Protein AF-A0A9D1VCJ2-F1 (afdb_monomer_lite)

Radius of gyration: 35.17 Å; chains: 1; bounding box: 82×64×82 Å

InterPro domains:
  IPR026406 Verrucomicrobia /Planctomycetes-restricted protein [TIGR04138] (9-123)

Organism: NCBI:txid2838431

Foldseek 3Di:
DPQPPLNLLVVLCVVCVLFDSVLLVLLVVLLVQLCVVVVVPDPARDAALQSSLLSSLVSLCVPPNLCSQVVCVVRVNFFLLVSLVSVVSCCVSVVHPDDPNSDSVVSVPDDGSCCSRCVVVPDDPDPPPPPPPPPPDDDDDDDDDDDDDDDDDDDDDDDDDDDDDDDDDDDDDDDDDDDDDDDDDDDDDD

pLDDT: mean 73.3, std 18.78, range [34.97, 94.94]

Structure (mmCIF, N/CA/C/O backbone):
data_AF-A0A9D1VCJ2-F1
#
_entry.id   AF-A0A9D1VCJ2-F1
#
loop_
_atom_site.group_PDB
_atom_site.id
_atom_site.type_symbol
_atom_site.label_atom_id
_atom_site.label_alt_id
_atom_site.label_comp_id
_atom_site.label_asym_id
_atom_site.label_entity_id
_atom_site.label_seq_id
_atom_site.pdbx_PDB_ins_code
_atom_site.Cartn_x
_atom_site.Cartn_y
_atom_site.Cartn_z
_atom_site.occupancy
_atom_site.B_iso_or_equiv
_atom_site.auth_seq_id
_atom_site.auth_comp_id
_atom_site.auth_asym_id
_atom_site.auth_atom_id
_atom_site.pdbx_PDB_model_num
ATOM 1 N N . MET A 1 1 ? -11.288 -0.189 26.927 1.00 41.69 1 MET A N 1
ATOM 2 C CA . MET A 1 1 ? -10.280 -1.023 26.247 1.00 41.69 1 MET A CA 1
ATOM 3 C C . MET A 1 1 ? -10.213 -0.513 24.827 1.00 41.69 1 MET A C 1
ATOM 5 O O . MET A 1 1 ? -11.211 -0.629 24.133 1.00 41.69 1 MET A O 1
ATOM 9 N N . GLN A 1 2 ? -9.134 0.169 24.448 1.00 49.50 2 GLN A N 1
ATOM 10 C CA . GLN A 1 2 ? -8.874 0.395 23.026 1.00 49.50 2 GLN A CA 1
ATOM 11 C C . GLN A 1 2 ? -8.542 -0.986 22.461 1.00 49.50 2 GLN A C 1
ATOM 13 O O . GLN A 1 2 ? -7.681 -1.654 23.033 1.00 49.50 2 GLN A O 1
ATOM 18 N N . ALA A 1 3 ? -9.286 -1.451 21.457 1.00 60.31 3 ALA A N 1
ATOM 19 C CA . ALA A 1 3 ? -8.917 -2.679 20.767 1.00 60.31 3 ALA A CA 1
ATOM 20 C C . ALA A 1 3 ? -7.500 -2.480 20.228 1.00 60.31 3 ALA A C 1
ATOM 22 O O . ALA A 1 3 ? -7.203 -1.452 19.612 1.00 60.31 3 ALA A O 1
ATOM 23 N N . SER A 1 4 ? -6.612 -3.415 20.537 1.00 83.06 4 SER A N 1
ATOM 24 C CA . SER A 1 4 ? -5.270 -3.388 19.976 1.00 83.06 4 SER A CA 1
ATOM 25 C C . SER A 1 4 ? -5.365 -3.482 18.450 1.00 83.06 4 SER A C 1
ATOM 27 O O . SER A 1 4 ? -6.285 -4.093 17.906 1.00 83.06 4 SER A O 1
ATOM 29 N N . PHE A 1 5 ? -4.419 -2.866 17.743 1.00 84.44 5 PHE A N 1
ATOM 30 C CA . PHE A 1 5 ? -4.366 -2.918 16.277 1.00 84.44 5 PHE A CA 1
ATOM 31 C C . PHE A 1 5 ? -4.433 -4.363 15.748 1.00 84.44 5 PHE A C 1
ATOM 33 O O . PHE A 1 5 ? -5.118 -4.642 14.771 1.00 84.44 5 PHE A O 1
ATOM 40 N N . GLU A 1 6 ? -3.794 -5.295 16.454 1.00 86.69 6 GLU A N 1
ATOM 41 C CA . GLU A 1 6 ? -3.811 -6.726 16.148 1.00 86.69 6 GLU A CA 1
ATOM 42 C C . GLU A 1 6 ? -5.207 -7.356 16.304 1.00 86.69 6 GLU A C 1
ATOM 44 O O . GLU A 1 6 ? -5.657 -8.087 15.424 1.00 86.69 6 GLU A O 1
ATOM 49 N N . GLU A 1 7 ? -5.951 -7.029 17.367 1.00 87.50 7 GLU A N 1
ATOM 50 C CA . GLU A 1 7 ? -7.346 -7.473 17.527 1.00 87.50 7 GLU A CA 1
ATOM 51 C C . GLU A 1 7 ? -8.252 -6.920 16.422 1.00 87.50 7 GLU A C 1
ATOM 53 O O . GLU A 1 7 ? -9.156 -7.618 15.959 1.00 87.50 7 GLU A O 1
ATOM 58 N N . ALA A 1 8 ? -8.011 -5.682 15.988 1.00 88.44 8 ALA A N 1
ATOM 59 C CA . ALA A 1 8 ? -8.770 -5.069 14.908 1.00 88.44 8 ALA A CA 1
ATOM 60 C C . ALA A 1 8 ? -8.476 -5.741 13.554 1.00 88.44 8 ALA A C 1
ATOM 62 O O . ALA A 1 8 ? -9.415 -6.034 12.816 1.00 88.44 8 ALA A O 1
ATOM 63 N N . ILE A 1 9 ? -7.211 -6.076 13.261 1.00 90.31 9 ILE A N 1
ATOM 64 C CA . ILE A 1 9 ? -6.845 -6.851 12.063 1.00 90.31 9 ILE A CA 1
ATOM 65 C C . ILE A 1 9 ? -7.490 -8.233 12.088 1.00 90.31 9 ILE A C 1
ATOM 67 O O . ILE A 1 9 ? -8.074 -8.635 11.088 1.00 90.31 9 ILE A O 1
ATOM 71 N N . ASN A 1 10 ? -7.450 -8.948 13.214 1.00 90.19 10 ASN A N 1
ATOM 72 C CA . ASN A 1 10 ? -8.062 -10.276 13.301 1.00 90.19 10 ASN A CA 1
ATOM 73 C C . ASN A 1 10 ? -9.561 -10.231 12.969 1.00 90.19 10 ASN A C 1
ATOM 75 O O . ASN A 1 10 ? -10.052 -11.042 12.187 1.00 90.19 10 ASN A O 1
ATOM 79 N N . GLN A 1 11 ? -10.279 -9.227 13.479 1.00 90.19 11 GLN A N 1
ATOM 80 C CA . GLN A 1 11 ? -11.686 -9.025 13.130 1.00 90.19 11 GLN A CA 1
ATOM 81 C C . GLN A 1 11 ? -11.896 -8.634 11.663 1.00 90.19 11 GLN A C 1
ATOM 83 O O . GLN A 1 11 ? -12.930 -8.971 11.088 1.00 90.19 11 GLN A O 1
ATOM 88 N N . LEU A 1 12 ? -10.963 -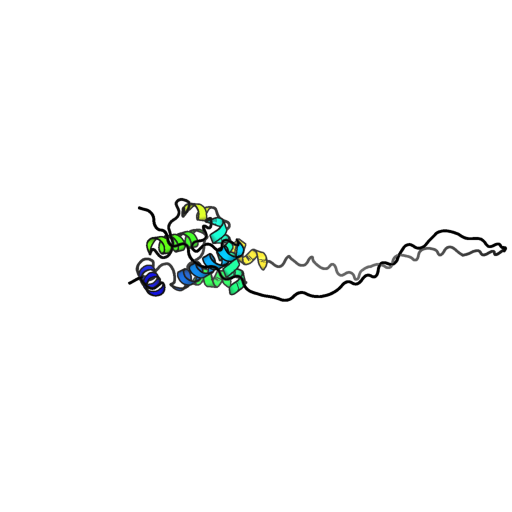7.889 11.067 1.00 90.38 12 LEU A N 1
ATOM 89 C CA . LEU A 1 12 ? -11.026 -7.514 9.657 1.00 90.38 12 LEU A CA 1
ATOM 90 C C . LEU A 1 12 ? -10.788 -8.710 8.745 1.00 90.38 12 LEU A C 1
ATOM 92 O O 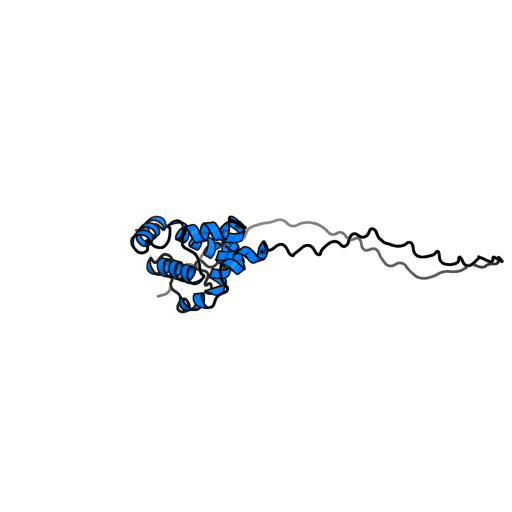. LEU A 1 12 ? -11.544 -8.878 7.800 1.00 90.38 12 LEU A O 1
ATOM 96 N N . VAL A 1 13 ? -9.824 -9.573 9.061 1.00 91.88 13 VAL A N 1
ATOM 97 C CA . VAL A 1 13 ? -9.549 -10.805 8.307 1.00 91.88 13 VAL A CA 1
ATOM 98 C C . VAL A 1 13 ? -10.728 -11.779 8.394 1.00 91.88 13 VAL A C 1
ATOM 100 O O . VAL A 1 13 ? -11.069 -12.424 7.406 1.00 91.88 13 VAL A O 1
ATOM 103 N N . GLU A 1 14 ? -11.410 -11.853 9.542 1.00 91.25 14 GLU A N 1
ATOM 104 C CA . GLU A 1 14 ? -12.645 -12.640 9.676 1.00 91.25 14 GLU A CA 1
ATOM 105 C C . GLU A 1 14 ? -13.798 -12.098 8.813 1.00 91.25 14 GLU A C 1
ATOM 107 O O . GLU A 1 14 ? -14.593 -12.878 8.286 1.00 91.25 14 GLU A O 1
ATOM 112 N N . ARG A 1 15 ? -13.902 -10.771 8.657 1.00 90.69 15 ARG A N 1
ATOM 113 C CA . ARG A 1 15 ? -14.942 -10.118 7.841 1.00 90.69 15 ARG A CA 1
ATOM 114 C C . ARG A 1 15 ? -14.608 -10.097 6.346 1.00 90.69 15 ARG A C 1
ATOM 116 O O . ARG A 1 15 ? -15.506 -10.262 5.525 1.00 90.69 15 ARG A O 1
ATOM 123 N N . HIS A 1 16 ? -13.333 -9.921 6.014 1.00 90.19 16 HIS A N 1
ATOM 124 C CA . HIS A 1 16 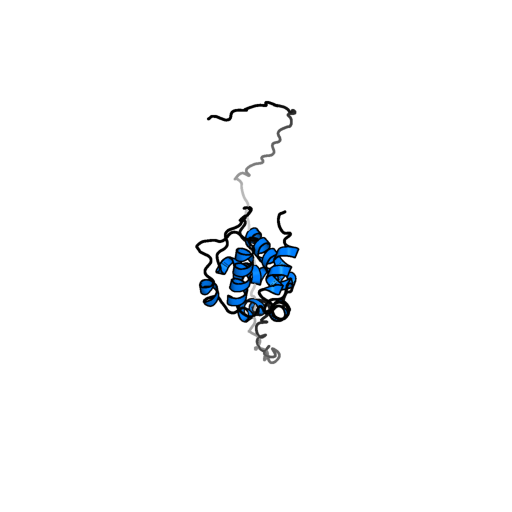? -12.786 -9.761 4.668 1.00 90.19 16 HIS A CA 1
ATOM 125 C C . HIS A 1 16 ? -11.659 -10.778 4.437 1.00 90.19 16 HIS A C 1
ATOM 127 O O . HIS A 1 16 ? -10.484 -10.413 4.397 1.00 90.19 16 HIS A O 1
ATOM 133 N N . PRO A 1 1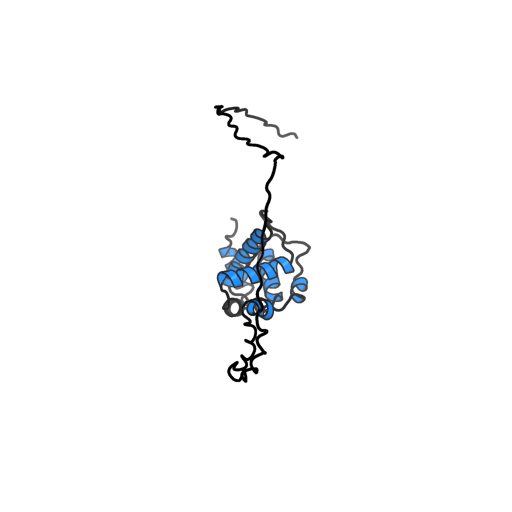7 ? -11.994 -12.066 4.233 1.00 89.31 17 PRO A N 1
ATOM 134 C CA . PRO A 1 17 ? -11.000 -13.124 4.029 1.00 89.31 17 PRO A CA 1
ATOM 135 C C . PRO A 1 17 ? -10.277 -13.031 2.673 1.00 89.31 17 PRO A C 1
ATOM 137 O O . PRO A 1 17 ? -9.431 -13.864 2.358 1.00 89.31 17 PRO A O 1
ATOM 140 N N . GLU A 1 18 ? -10.649 -12.060 1.840 1.00 91.19 18 GLU A N 1
ATOM 141 C CA . GLU A 1 18 ? -10.043 -11.795 0.538 1.00 91.19 18 GLU A CA 1
ATOM 142 C C . GLU A 1 18 ? -8.652 -11.153 0.644 1.00 91.19 18 GLU A C 1
ATOM 144 O O . GLU A 1 18 ? -7.855 -11.313 -0.279 1.00 91.19 18 GLU A O 1
ATOM 149 N N . TYR A 1 19 ? -8.354 -10.472 1.758 1.00 93.19 19 TYR A N 1
ATOM 150 C CA . TYR A 1 19 ? -7.061 -9.843 2.026 1.00 93.19 19 TYR A CA 1
ATOM 151 C C . TYR A 1 19 ? -6.345 -10.554 3.174 1.00 93.19 19 TYR A C 1
ATOM 153 O O . TYR A 1 19 ? -6.944 -10.910 4.190 1.00 93.19 19 TYR A O 1
ATOM 161 N N . ALA A 1 20 ? -5.037 -10.752 3.017 1.00 92.88 20 ALA A N 1
ATOM 162 C CA . ALA A 1 20 ? -4.205 -11.332 4.066 1.00 92.88 20 ALA A CA 1
ATOM 163 C C . ALA A 1 20 ? -4.011 -10.343 5.231 1.00 92.88 20 ALA A C 1
ATOM 165 O O . ALA A 1 20 ? -4.039 -9.127 5.031 1.00 92.88 20 ALA A O 1
ATOM 166 N N . ALA A 1 21 ? -3.756 -10.848 6.442 1.00 92.31 21 ALA A N 1
ATOM 167 C CA . ALA A 1 21 ? -3.492 -10.007 7.615 1.00 92.31 21 ALA A CA 1
ATOM 168 C C . ALA A 1 21 ? -2.317 -9.047 7.360 1.00 92.31 21 ALA A C 1
ATOM 170 O O . ALA A 1 21 ? -2.366 -7.863 7.691 1.00 92.31 21 ALA A O 1
ATOM 171 N N . GLU A 1 22 ? -1.283 -9.556 6.695 1.00 92.94 22 GLU A N 1
ATOM 172 C CA . GLU A 1 22 ? -0.067 -8.856 6.300 1.00 92.94 22 GLU A CA 1
ATOM 173 C C . GLU A 1 22 ? -0.348 -7.640 5.412 1.00 92.94 22 GLU A C 1
ATOM 175 O O . GLU A 1 22 ? 0.361 -6.642 5.519 1.00 92.94 22 GLU A O 1
ATOM 180 N N . ALA A 1 23 ? -1.414 -7.671 4.607 1.00 93.75 23 ALA A N 1
ATOM 181 C CA . ALA A 1 23 ? -1.822 -6.544 3.772 1.00 93.75 23 ALA A CA 1
ATOM 182 C C . ALA A 1 23 ? -2.184 -5.314 4.622 1.00 93.75 23 ALA A C 1
ATOM 184 O O . ALA A 1 23 ? -1.825 -4.186 4.289 1.00 93.75 23 ALA A O 1
ATOM 185 N N . TYR A 1 24 ? -2.849 -5.535 5.760 1.00 92.56 24 TYR A N 1
ATOM 186 C CA . TYR A 1 24 ? -3.230 -4.476 6.693 1.00 92.56 24 TYR A CA 1
ATOM 187 C C . TYR A 1 24 ? -2.017 -3.909 7.443 1.00 92.56 24 TYR A C 1
ATOM 189 O O . TYR A 1 24 ? -1.921 -2.694 7.628 1.00 92.56 24 TYR A O 1
ATOM 197 N N . TYR A 1 25 ? -1.064 -4.763 7.832 1.00 92.00 25 TYR A N 1
ATOM 198 C CA . TYR A 1 25 ? 0.207 -4.316 8.416 1.00 92.00 25 TYR A CA 1
ATOM 199 C C . TYR A 1 25 ? 1.025 -3.495 7.420 1.00 92.00 25 TYR A C 1
ATOM 201 O O . TYR A 1 25 ? 1.517 -2.421 7.762 1.00 92.00 25 TYR A O 1
ATOM 209 N N . PHE A 1 26 ? 1.123 -3.978 6.182 1.00 93.62 26 PHE A N 1
ATOM 210 C CA . PHE A 1 26 ? 1.792 -3.275 5.099 1.00 93.62 26 PHE A CA 1
ATOM 211 C C . PHE A 1 26 ? 1.171 -1.894 4.872 1.00 93.62 26 PHE A C 1
ATOM 213 O O . PHE A 1 26 ? 1.898 -0.906 4.833 1.00 93.62 26 PHE A O 1
ATOM 220 N N . MET A 1 27 ? -0.161 -1.804 4.793 1.00 91.88 27 MET A N 1
ATOM 221 C CA . MET A 1 27 ? -0.836 -0.527 4.560 1.00 91.88 27 MET A CA 1
ATOM 222 C C . MET A 1 27 ? -0.595 0.489 5.670 1.00 91.88 27 MET A C 1
ATOM 224 O O . MET A 1 27 ? -0.413 1.666 5.375 1.00 91.88 27 MET A O 1
ATOM 228 N N . ARG A 1 28 ? -0.543 0.055 6.933 1.00 89.62 28 ARG A N 1
ATOM 229 C CA . ARG A 1 28 ? -0.187 0.947 8.040 1.00 89.62 28 ARG A CA 1
ATOM 230 C C . ARG A 1 28 ? 1.205 1.552 7.842 1.00 89.62 28 ARG A C 1
ATOM 232 O O . ARG A 1 28 ? 1.339 2.769 7.864 1.00 89.62 28 ARG A O 1
ATOM 239 N N . ASN A 1 29 ? 2.208 0.713 7.594 1.00 91.25 29 ASN A N 1
ATOM 240 C CA . ASN A 1 29 ? 3.581 1.182 7.399 1.00 91.25 29 ASN A CA 1
ATOM 241 C C . ASN A 1 29 ? 3.712 2.062 6.145 1.00 91.25 29 ASN A C 1
ATOM 243 O O . ASN A 1 29 ? 4.437 3.050 6.152 1.00 91.25 29 ASN A O 1
ATOM 247 N N . ALA A 1 30 ? 2.985 1.726 5.078 1.00 91.69 30 ALA A N 1
ATOM 248 C CA . ALA A 1 30 ? 2.944 2.500 3.845 1.00 91.69 30 ALA A CA 1
ATOM 249 C C . ALA A 1 30 ? 2.367 3.911 4.047 1.00 91.69 30 ALA A C 1
ATOM 251 O O . ALA A 1 30 ? 2.887 4.867 3.475 1.00 91.69 30 ALA A O 1
ATOM 252 N N . ILE A 1 31 ? 1.309 4.047 4.856 1.00 88.69 31 ILE A N 1
ATOM 253 C CA . ILE A 1 31 ? 0.727 5.349 5.217 1.00 88.69 31 ILE A CA 1
ATOM 254 C C . ILE A 1 31 ? 1.745 6.182 5.997 1.00 88.69 31 ILE A C 1
ATOM 256 O O . ILE A 1 31 ? 1.955 7.348 5.661 1.00 88.69 31 ILE A O 1
ATOM 260 N N . ASP A 1 32 ? 2.395 5.578 6.995 1.00 87.75 32 ASP A N 1
ATOM 261 C CA . ASP A 1 32 ? 3.415 6.246 7.809 1.00 87.75 32 ASP A CA 1
ATOM 262 C C . ASP A 1 32 ? 4.585 6.724 6.923 1.00 87.75 32 ASP A C 1
ATOM 264 O O . ASP A 1 32 ? 4.963 7.895 6.963 1.00 87.75 32 ASP A O 1
ATOM 268 N N . TYR A 1 33 ? 5.073 5.871 6.017 1.00 90.31 33 TYR A N 1
ATOM 269 C CA . TYR A 1 33 ? 6.115 6.220 5.045 1.00 90.31 33 TYR A CA 1
ATOM 270 C C . TYR A 1 33 ? 5.698 7.370 4.113 1.00 90.31 33 TYR A C 1
ATOM 272 O O . TYR A 1 33 ? 6.458 8.311 3.876 1.00 90.31 33 TYR A O 1
ATOM 280 N N . ALA A 1 34 ? 4.475 7.320 3.579 1.00 88.81 34 ALA A N 1
ATOM 281 C CA . ALA A 1 34 ? 3.953 8.356 2.693 1.00 88.81 34 ALA A CA 1
ATOM 282 C C . ALA A 1 34 ? 3.815 9.711 3.410 1.00 88.81 34 ALA A C 1
ATOM 284 O O . ALA A 1 34 ? 4.079 10.764 2.824 1.00 88.81 34 ALA A O 1
ATOM 285 N N . ALA A 1 35 ? 3.442 9.692 4.688 1.00 86.38 35 ALA A N 1
ATOM 286 C CA . ALA A 1 35 ? 3.352 10.883 5.518 1.00 86.38 35 ALA A CA 1
ATOM 287 C C . ALA A 1 35 ? 4.712 11.521 5.806 1.00 86.38 35 ALA A C 1
ATOM 289 O O . ALA A 1 35 ? 4.858 12.744 5.692 1.00 86.38 35 ALA A O 1
ATOM 290 N N . GLU A 1 36 ? 5.705 10.692 6.138 1.00 86.62 36 GLU A N 1
ATOM 291 C CA . GLU A 1 36 ? 7.087 11.118 6.355 1.00 86.62 36 GLU A CA 1
ATOM 292 C C . GLU A 1 36 ? 7.667 11.767 5.094 1.00 86.62 36 GLU A C 1
ATOM 294 O O . GLU A 1 36 ? 8.195 12.879 5.159 1.00 86.62 36 GLU A O 1
ATOM 299 N N . GLN A 1 37 ? 7.480 11.138 3.929 1.00 84.06 37 GLN A N 1
ATOM 300 C CA . GLN A 1 37 ? 7.941 11.665 2.638 1.00 84.06 37 GLN A CA 1
ATOM 301 C C . GLN A 1 37 ? 7.342 13.037 2.307 1.00 84.06 37 GLN A C 1
ATOM 303 O O . GLN A 1 37 ? 7.995 13.884 1.693 1.00 84.06 37 GLN A O 1
ATOM 308 N N . LEU A 1 38 ? 6.105 13.284 2.737 1.00 80.50 38 LEU A N 1
ATOM 309 C CA . LEU A 1 38 ? 5.408 14.540 2.484 1.00 80.50 38 LEU A CA 1
ATOM 310 C C . LEU A 1 38 ? 5.636 15.591 3.586 1.00 80.50 38 LEU A C 1
ATOM 312 O O . LEU A 1 38 ? 5.046 16.670 3.532 1.00 80.50 38 LEU A O 1
ATOM 316 N N . ASN A 1 39 ? 6.501 15.297 4.569 1.00 75.25 39 ASN A N 1
ATOM 317 C CA . ASN A 1 39 ? 6.745 16.105 5.771 1.00 75.25 39 ASN A CA 1
ATOM 318 C C . ASN A 1 39 ? 5.452 16.482 6.520 1.00 75.25 39 ASN A C 1
ATOM 320 O O . ASN A 1 39 ? 5.381 17.522 7.181 1.00 75.25 39 ASN A O 1
ATOM 324 N N . LYS A 1 40 ? 4.414 15.646 6.417 1.00 69.06 40 LYS A N 1
ATOM 325 C CA . LYS A 1 40 ? 3.157 15.809 7.150 1.00 69.06 40 LYS A CA 1
ATOM 326 C C . LYS A 1 40 ? 3.326 15.092 8.494 1.00 69.06 40 LYS A C 1
ATOM 328 O O . LYS A 1 40 ? 2.973 13.930 8.624 1.00 69.06 40 LYS A O 1
ATOM 333 N N . SER A 1 41 ? 3.904 15.772 9.484 1.00 57.12 41 SER A N 1
ATOM 334 C CA . SER A 1 41 ? 4.186 15.222 10.825 1.00 57.12 41 SER A CA 1
ATOM 335 C C . SER A 1 41 ? 2.991 15.249 11.792 1.00 57.12 41 SER A C 1
ATOM 337 O O . SER A 1 41 ? 3.157 15.061 13.000 1.00 57.12 41 SER A O 1
ATOM 339 N N . ASP A 1 42 ? 1.781 15.486 11.283 1.00 57.25 42 ASP A N 1
ATOM 340 C CA . ASP A 1 42 ? 0.566 15.445 12.091 1.00 57.25 42 ASP A CA 1
ATOM 341 C C . ASP A 1 42 ? 0.207 14.003 12.477 1.00 57.25 42 ASP A C 1
ATOM 343 O O . ASP A 1 42 ? 0.461 13.060 11.737 1.00 57.25 42 ASP A O 1
ATOM 347 N N . GLN A 1 43 ? -0.455 13.835 13.627 1.00 55.38 43 GLN A N 1
ATOM 348 C CA . GLN A 1 43 ? -0.894 12.536 14.178 1.00 55.38 43 GLN A CA 1
ATOM 349 C C . GLN A 1 43 ? -1.895 11.774 13.277 1.00 55.38 43 GLN A C 1
ATOM 351 O O . GLN A 1 43 ? -2.276 10.646 13.582 1.00 55.38 43 GLN A O 1
ATOM 356 N N . SER A 1 44 ? -2.347 12.394 12.184 1.00 58.28 44 SER A N 1
ATOM 357 C CA . SER A 1 44 ? -3.224 11.816 11.163 1.00 58.28 44 SER A CA 1
ATOM 358 C C . SER A 1 44 ? -3.009 12.550 9.829 1.00 58.28 44 SER A C 1
ATOM 360 O O . SER A 1 44 ? -3.807 13.423 9.470 1.00 58.28 44 SER A O 1
ATOM 362 N N . PRO A 1 45 ? -1.912 12.268 9.115 1.00 63.03 45 PRO A N 1
ATOM 363 C CA . PRO A 1 45 ? -1.564 12.954 7.882 1.00 63.03 45 PRO A CA 1
ATOM 364 C C . PRO A 1 45 ? -2.626 12.649 6.826 1.00 63.03 45 PRO A C 1
ATOM 366 O O . PRO A 1 45 ? -2.884 11.502 6.472 1.00 63.03 45 PRO A O 1
ATOM 369 N N . HIS A 1 46 ? -3.293 13.698 6.356 1.00 72.56 46 HIS A N 1
ATOM 370 C CA . HIS A 1 46 ? -4.304 13.604 5.312 1.00 72.56 46 HIS A CA 1
ATOM 371 C C . HIS A 1 46 ? -3.606 13.399 3.971 1.00 72.56 46 HIS A C 1
ATOM 373 O O . HIS A 1 46 ? -2.931 14.310 3.477 1.00 72.56 46 HIS A O 1
ATOM 379 N N . LEU A 1 47 ? -3.732 12.199 3.417 1.00 77.38 47 LEU A N 1
ATOM 380 C CA . LEU A 1 47 ? -3.166 11.825 2.127 1.00 77.38 47 LEU A CA 1
ATOM 381 C C . LEU A 1 47 ? -4.300 11.669 1.122 1.00 77.38 47 LEU A C 1
ATOM 383 O O . LEU A 1 47 ? -5.330 11.076 1.438 1.00 77.38 47 LEU A O 1
ATOM 387 N N . SER A 1 48 ? -4.122 12.209 -0.083 1.00 85.75 48 SER A N 1
ATOM 388 C CA . SER A 1 48 ? -5.044 11.904 -1.180 1.00 85.75 48 SER A CA 1
ATOM 389 C C . SER A 1 48 ? -4.923 10.430 -1.588 1.00 85.75 48 SER A C 1
ATOM 391 O O . SER A 1 48 ? -3.915 9.783 -1.296 1.00 85.75 48 SER A O 1
ATOM 393 N N . ALA A 1 49 ? -5.916 9.899 -2.308 1.00 86.12 49 ALA A N 1
ATOM 394 C CA . ALA A 1 49 ? -5.856 8.534 -2.836 1.00 86.12 49 ALA A CA 1
ATOM 395 C C . ALA A 1 49 ? -4.588 8.294 -3.680 1.00 86.12 49 ALA A C 1
ATOM 397 O O . ALA A 1 49 ? -3.934 7.263 -3.542 1.00 86.12 49 ALA A O 1
ATOM 398 N N . GLU A 1 50 ? -4.204 9.274 -4.504 1.00 88.56 50 GLU A N 1
ATOM 399 C CA . GLU A 1 50 ? -2.991 9.221 -5.325 1.00 88.56 50 GLU A CA 1
ATOM 400 C C . GLU A 1 50 ? -1.713 9.272 -4.476 1.00 88.56 50 GLU A C 1
ATOM 402 O O . GLU A 1 50 ? -0.827 8.443 -4.669 1.00 88.56 50 GLU A O 1
ATOM 407 N N . GLU A 1 51 ? -1.621 10.193 -3.508 1.00 88.81 51 GLU A N 1
ATOM 408 C CA . GLU A 1 51 ? -0.464 10.303 -2.605 1.00 88.81 51 GLU A CA 1
ATOM 409 C C . GLU A 1 51 ? -0.267 9.014 -1.804 1.00 88.81 51 GLU A C 1
ATOM 411 O O . GLU A 1 51 ? 0.848 8.505 -1.696 1.00 88.81 51 GLU A O 1
ATOM 416 N N . LEU A 1 52 ? -1.362 8.463 -1.279 1.00 88.88 52 LEU A N 1
ATOM 417 C CA . LEU A 1 52 ? -1.353 7.221 -0.528 1.00 88.88 52 LEU A CA 1
ATOM 418 C C . LEU A 1 52 ? -0.934 6.041 -1.403 1.00 88.88 52 LEU A C 1
ATOM 420 O O . LEU A 1 52 ? -0.086 5.244 -1.010 1.00 88.88 52 LEU A O 1
ATOM 424 N N . TYR A 1 53 ? -1.516 5.929 -2.595 1.00 91.38 53 TYR A N 1
ATOM 425 C CA . TYR A 1 53 ? -1.222 4.838 -3.511 1.00 91.38 53 TYR A CA 1
ATOM 426 C C . TYR A 1 53 ? 0.231 4.871 -3.997 1.00 91.38 53 TYR A C 1
ATOM 428 O O . TYR A 1 53 ? 0.926 3.853 -3.947 1.00 91.38 53 TYR A O 1
ATOM 436 N N . LEU A 1 54 ? 0.719 6.041 -4.418 1.00 91.38 54 LEU A N 1
ATOM 437 C CA . LEU A 1 54 ? 2.104 6.218 -4.850 1.00 91.38 54 LEU A CA 1
ATOM 438 C C . LEU A 1 54 ? 3.082 6.024 -3.690 1.00 91.38 54 LEU A C 1
ATOM 440 O O . LEU A 1 54 ? 4.105 5.367 -3.869 1.00 91.38 54 LEU A O 1
ATOM 444 N N . GLY A 1 55 ? 2.755 6.534 -2.502 1.00 91.88 55 GLY A N 1
ATOM 445 C CA . GLY A 1 55 ? 3.545 6.334 -1.291 1.00 91.88 55 GLY A CA 1
ATOM 446 C C . GLY A 1 55 ? 3.632 4.861 -0.888 1.00 91.88 55 GLY A C 1
ATOM 447 O O . GLY A 1 55 ? 4.720 4.373 -0.592 1.00 91.88 55 GLY A O 1
ATOM 448 N N . ALA A 1 56 ? 2.527 4.117 -0.981 1.00 92.50 56 ALA A N 1
ATOM 449 C CA . ALA A 1 56 ? 2.513 2.678 -0.738 1.00 92.50 56 ALA A CA 1
ATOM 450 C C . ALA A 1 56 ? 3.336 1.902 -1.772 1.00 92.50 56 ALA A C 1
ATOM 452 O O . ALA A 1 56 ? 4.080 0.991 -1.409 1.00 92.50 56 ALA A O 1
ATOM 453 N N . CYS A 1 57 ? 3.260 2.276 -3.051 1.00 92.62 57 CYS A N 1
ATOM 454 C CA . CYS A 1 57 ? 4.105 1.679 -4.085 1.00 92.62 57 CYS A CA 1
ATOM 455 C C . CYS A 1 57 ? 5.592 1.981 -3.848 1.00 92.62 57 CYS A C 1
ATOM 457 O O . CYS A 1 57 ? 6.424 1.088 -3.995 1.00 92.62 57 CYS A O 1
ATOM 459 N N . ALA A 1 58 ? 5.927 3.213 -3.455 1.00 92.31 58 ALA A N 1
ATOM 460 C CA . ALA A 1 58 ? 7.292 3.608 -3.123 1.00 92.31 58 ALA A CA 1
ATOM 461 C C . ALA A 1 58 ? 7.826 2.829 -1.912 1.00 92.31 58 ALA A C 1
ATOM 463 O O . ALA A 1 58 ? 8.922 2.285 -1.988 1.00 92.31 58 ALA A O 1
ATOM 464 N N . TYR A 1 59 ? 7.025 2.689 -0.852 1.00 94.12 59 TYR A N 1
ATOM 465 C CA . TYR A 1 59 ? 7.367 1.868 0.310 1.00 94.12 59 TYR A CA 1
ATOM 466 C C . TYR A 1 59 ? 7.598 0.399 -0.075 1.00 94.12 59 TYR A C 1
ATOM 468 O O . TYR A 1 59 ? 8.586 -0.208 0.332 1.00 94.12 59 TYR A O 1
ATOM 476 N N . ALA A 1 60 ? 6.737 -0.173 -0.925 1.00 93.62 60 ALA A N 1
ATOM 477 C CA . ALA A 1 60 ? 6.909 -1.546 -1.395 1.00 93.62 60 ALA A CA 1
ATOM 478 C C . ALA A 1 60 ? 8.206 -1.736 -2.201 1.00 93.62 60 ALA A C 1
ATOM 480 O O . ALA A 1 60 ? 8.859 -2.773 -2.081 1.00 93.62 60 ALA A O 1
ATOM 481 N N . LEU A 1 61 ? 8.576 -0.751 -3.022 1.00 92.38 61 LEU A N 1
ATOM 482 C CA . LEU A 1 61 ? 9.823 -0.758 -3.785 1.00 92.38 61 LEU A CA 1
ATOM 483 C C . LEU A 1 61 ? 11.056 -0.588 -2.895 1.00 92.38 61 LEU A C 1
ATOM 485 O O . LEU A 1 61 ? 12.077 -1.213 -3.168 1.00 92.38 61 LEU A O 1
ATOM 489 N N . ASP A 1 62 ? 10.971 0.221 -1.845 1.00 92.31 62 ASP A N 1
ATOM 490 C CA . ASP A 1 62 ? 12.079 0.428 -0.911 1.00 92.31 62 ASP A CA 1
ATOM 491 C C . ASP A 1 62 ? 12.345 -0.834 -0.071 1.00 92.31 62 ASP A C 1
ATOM 493 O O . ASP A 1 62 ? 13.481 -1.297 0.025 1.00 92.31 62 ASP A O 1
ATOM 497 N N . GLU A 1 63 ? 11.283 -1.462 0.445 1.00 92.31 63 GLU A N 1
ATOM 498 C CA . GLU A 1 63 ? 11.389 -2.630 1.327 1.00 92.31 63 GLU A CA 1
ATOM 499 C C . GLU A 1 63 ? 11.647 -3.942 0.558 1.00 92.31 63 GLU A C 1
ATOM 501 O O . GLU A 1 63 ? 12.454 -4.778 0.971 1.00 92.31 63 GLU A O 1
ATOM 506 N N . TYR A 1 64 ? 10.960 -4.154 -0.573 1.00 91.38 64 TYR A N 1
ATOM 507 C CA . TYR A 1 64 ? 10.946 -5.444 -1.285 1.00 91.38 64 TYR A CA 1
ATOM 508 C C . TYR A 1 64 ? 11.550 -5.391 -2.692 1.00 91.38 64 TYR A C 1
ATOM 510 O O . TYR A 1 64 ? 11.766 -6.435 -3.323 1.00 91.38 64 TYR A O 1
ATOM 518 N N . GLY A 1 65 ? 11.803 -4.192 -3.214 1.00 90.81 65 GLY A N 1
ATOM 519 C CA . GLY A 1 65 ? 12.373 -3.972 -4.536 1.00 90.81 65 GLY A CA 1
ATOM 520 C C . GLY A 1 65 ? 11.614 -4.687 -5.660 1.00 90.81 65 GLY A C 1
ATOM 521 O O . GLY A 1 65 ? 10.388 -4.582 -5.747 1.00 90.81 65 GLY A O 1
ATOM 522 N N . PRO A 1 66 ? 12.293 -5.463 -6.528 1.00 89.31 66 PRO A N 1
ATOM 523 C CA . PRO A 1 66 ? 11.654 -6.105 -7.679 1.00 89.31 66 PRO A CA 1
ATOM 524 C C . PRO A 1 66 ? 10.675 -7.227 -7.285 1.00 89.31 66 PRO A C 1
ATOM 526 O O . PRO A 1 66 ? 9.884 -7.684 -8.111 1.00 89.31 66 PRO A O 1
ATOM 529 N N . LEU A 1 67 ? 10.710 -7.694 -6.029 1.00 91.19 67 LEU A N 1
ATOM 530 C CA . LEU A 1 67 ? 9.790 -8.714 -5.521 1.00 91.19 67 LEU A CA 1
ATOM 531 C C . LEU A 1 67 ? 8.485 -8.127 -4.973 1.00 91.19 67 LEU A C 1
ATOM 533 O O . LEU A 1 67 ? 7.549 -8.894 -4.736 1.00 91.19 67 LEU A O 1
ATOM 537 N N . ALA A 1 68 ? 8.383 -6.798 -4.847 1.00 92.75 68 ALA A N 1
ATOM 538 C CA . ALA A 1 68 ? 7.205 -6.098 -4.338 1.00 92.75 68 ALA A CA 1
ATOM 539 C C . ALA A 1 68 ? 5.904 -6.586 -4.990 1.00 92.75 68 ALA A C 1
ATOM 541 O O . ALA A 1 68 ? 4.952 -6.948 -4.302 1.00 92.75 68 ALA A O 1
ATOM 542 N N . ARG A 1 69 ? 5.892 -6.705 -6.326 1.00 91.94 69 ARG A N 1
ATOM 543 C CA . ARG A 1 69 ? 4.725 -7.179 -7.088 1.00 91.94 69 ARG A CA 1
ATOM 544 C C . ARG A 1 69 ? 4.262 -8.568 -6.648 1.00 91.94 69 ARG A C 1
ATOM 546 O O . ARG A 1 69 ? 3.065 -8.813 -6.535 1.00 91.94 69 ARG A O 1
ATOM 553 N N . HIS A 1 70 ? 5.198 -9.489 -6.438 1.00 92.25 70 HIS A N 1
ATOM 554 C CA . HIS A 1 70 ? 4.874 -10.868 -6.075 1.00 92.25 70 HIS A CA 1
ATOM 555 C C . HIS A 1 70 ? 4.337 -10.950 -4.646 1.00 92.25 70 HIS A C 1
ATOM 557 O O . HIS A 1 70 ? 3.389 -11.693 -4.394 1.00 92.25 70 HIS A O 1
ATOM 563 N N . LEU A 1 71 ? 4.911 -10.163 -3.734 1.00 93.50 71 LEU A N 1
ATOM 564 C CA . LEU A 1 71 ? 4.480 -10.116 -2.343 1.00 93.50 71 LEU A CA 1
ATOM 565 C C . LEU A 1 71 ? 3.075 -9.514 -2.215 1.00 93.50 71 LEU A C 1
ATOM 567 O O . LEU A 1 71 ? 2.189 -10.152 -1.650 1.00 93.50 71 LEU A O 1
ATOM 571 N N . LEU A 1 72 ? 2.833 -8.361 -2.843 1.00 93.31 72 LEU A N 1
ATOM 572 C CA . LEU A 1 72 ? 1.514 -7.724 -2.877 1.00 93.31 72 LEU A CA 1
ATOM 573 C C . LEU A 1 72 ? 0.461 -8.655 -3.496 1.00 93.31 72 LEU A C 1
ATOM 575 O O . LEU A 1 72 ? -0.606 -8.860 -2.919 1.00 93.31 72 LEU A O 1
ATOM 579 N N . ALA A 1 73 ? 0.792 -9.331 -4.601 1.00 93.31 73 ALA A N 1
ATOM 580 C CA . ALA A 1 73 ? -0.109 -10.299 -5.220 1.00 93.31 73 ALA A CA 1
ATOM 581 C C . ALA A 1 73 ? -0.430 -11.500 -4.310 1.00 93.31 73 ALA A C 1
ATOM 583 O O . ALA A 1 73 ? -1.539 -12.032 -4.390 1.00 93.31 73 ALA A O 1
ATOM 584 N N . SER A 1 74 ? 0.508 -11.923 -3.451 1.00 94.19 74 SER A N 1
ATOM 585 C CA . SER A 1 74 ? 0.284 -12.998 -2.472 1.00 94.19 74 SER A CA 1
ATOM 586 C C . SER A 1 74 ? -0.698 -12.599 -1.367 1.00 94.19 74 SER A C 1
ATOM 588 O O . SER A 1 74 ? -1.424 -13.448 -0.859 1.00 94.19 74 SER A O 1
ATOM 590 N N . TRP A 1 75 ? -0.784 -11.302 -1.070 1.00 94.94 75 TRP A N 1
ATOM 591 C CA . TRP A 1 75 ? -1.753 -10.708 -0.147 1.00 94.94 75 TRP A CA 1
ATOM 592 C C . TRP A 1 75 ? -3.047 -10.250 -0.827 1.00 94.94 75 TRP A C 1
ATOM 594 O O . TRP A 1 75 ? -3.875 -9.586 -0.208 1.00 94.94 75 TRP A O 1
ATOM 604 N N . ASN A 1 76 ? -3.212 -10.625 -2.099 1.00 94.00 76 ASN A N 1
ATOM 605 C CA . ASN A 1 76 ? -4.340 -10.285 -2.957 1.00 94.00 76 ASN A CA 1
ATOM 606 C C . ASN A 1 76 ? -4.459 -8.789 -3.322 1.00 94.00 76 ASN A C 1
ATOM 608 O O . ASN A 1 76 ? -5.507 -8.348 -3.777 1.00 94.00 76 ASN A O 1
ATOM 612 N N . LEU A 1 77 ? -3.363 -8.032 -3.212 1.00 92.81 77 LEU A N 1
ATOM 613 C CA . LEU A 1 77 ? -3.238 -6.659 -3.706 1.00 92.81 77 LEU A CA 1
ATOM 614 C C . LEU A 1 77 ? -2.739 -6.675 -5.156 1.00 92.81 77 LEU A C 1
ATOM 616 O O . LEU A 1 77 ? -1.553 -6.893 -5.415 1.00 92.81 77 LEU A O 1
ATOM 620 N N . ARG A 1 78 ? -3.641 -6.488 -6.124 1.00 91.06 78 ARG A N 1
ATOM 621 C CA . ARG A 1 78 ? -3.333 -6.612 -7.564 1.00 91.06 78 ARG A CA 1
ATOM 622 C C . ARG A 1 78 ? -3.547 -5.324 -8.345 1.00 91.06 78 ARG A C 1
ATOM 624 O O . ARG A 1 78 ? -2.966 -5.155 -9.415 1.00 91.06 78 ARG A O 1
ATOM 631 N N . SER A 1 79 ? -4.382 -4.442 -7.827 1.00 91.62 79 SER A N 1
ATOM 632 C CA . SER A 1 79 ? -4.814 -3.205 -8.459 1.00 91.62 79 SER A CA 1
ATOM 633 C C . SER A 1 79 ? -4.861 -2.082 -7.433 1.00 91.62 79 SER A C 1
ATOM 635 O O . SER A 1 79 ? -4.906 -2.339 -6.236 1.00 91.62 79 SER A O 1
ATOM 637 N N . SER A 1 80 ? -4.879 -0.835 -7.897 1.00 91.31 80 SER A N 1
ATOM 638 C CA . SER A 1 80 ? -5.081 0.342 -7.044 1.00 91.31 80 SER A CA 1
ATOM 639 C C . SER A 1 80 ? -6.390 0.275 -6.247 1.00 91.31 80 SER A C 1
ATOM 641 O O . SER A 1 80 ? -6.422 0.701 -5.096 1.00 91.31 80 SER A O 1
ATOM 643 N N . HIS A 1 81 ? -7.442 -0.320 -6.817 1.00 90.50 81 HIS A N 1
ATOM 644 C CA . HIS A 1 81 ? -8.728 -0.521 -6.148 1.00 90.50 81 HIS A CA 1
ATOM 645 C C . HIS A 1 81 ? -8.591 -1.337 -4.852 1.00 90.50 81 HIS A C 1
ATOM 647 O O . HIS A 1 81 ? -9.193 -0.984 -3.840 1.00 90.50 81 HIS A O 1
ATOM 653 N N . ASP A 1 82 ? -7.743 -2.369 -4.850 1.00 92.12 82 ASP A N 1
ATOM 654 C CA . ASP A 1 82 ? -7.524 -3.223 -3.676 1.00 92.12 82 ASP A CA 1
ATOM 655 C C . ASP A 1 82 ? -6.913 -2.431 -2.503 1.00 92.12 82 ASP A C 1
ATOM 657 O O . ASP A 1 82 ? -7.263 -2.655 -1.345 1.00 92.12 82 ASP A O 1
ATOM 661 N N . PHE A 1 83 ? -6.059 -1.440 -2.788 1.00 90.94 83 PHE A N 1
ATOM 662 C CA . PHE A 1 83 ? -5.524 -0.539 -1.760 1.00 90.94 83 PHE A CA 1
ATOM 663 C C . PHE A 1 83 ? -6.645 0.305 -1.148 1.00 90.94 83 PHE A C 1
ATOM 665 O O . PHE A 1 83 ? -6.729 0.420 0.074 1.00 90.94 83 PHE A O 1
ATOM 672 N N . GLY A 1 84 ? -7.542 0.835 -1.985 1.00 88.88 84 GLY A N 1
ATOM 673 C CA . GLY A 1 84 ? -8.727 1.566 -1.536 1.00 88.88 84 GLY A CA 1
ATOM 674 C C . GLY A 1 84 ? -9.636 0.719 -0.641 1.00 88.88 84 GLY A C 1
ATOM 675 O O . GLY A 1 84 ? -10.052 1.187 0.420 1.00 88.88 84 GLY A O 1
ATOM 676 N N . CYS A 1 85 ? -9.878 -0.546 -1.009 1.00 90.44 85 CYS A N 1
ATOM 677 C CA . CYS A 1 85 ? -10.631 -1.498 -0.186 1.00 90.44 85 CYS A CA 1
ATOM 678 C C . CYS A 1 85 ? -10.009 -1.665 1.205 1.00 90.44 85 CYS A C 1
ATOM 680 O O . CYS A 1 85 ? -10.707 -1.570 2.213 1.00 90.44 85 CYS A O 1
ATOM 682 N N . ILE A 1 86 ? -8.694 -1.894 1.281 1.00 91.06 86 ILE A N 1
ATOM 683 C CA . ILE A 1 86 ? -8.012 -2.101 2.565 1.00 91.06 86 ILE A CA 1
ATOM 684 C C . ILE A 1 86 ? -8.081 -0.850 3.441 1.00 91.06 86 ILE A C 1
ATOM 686 O O . ILE A 1 86 ? -8.356 -0.955 4.637 1.00 91.06 86 ILE A O 1
ATOM 690 N N . VAL A 1 87 ? -7.869 0.333 2.867 1.00 88.56 87 VAL A N 1
ATOM 691 C CA . VAL A 1 87 ? -7.952 1.602 3.607 1.00 88.56 87 VAL A CA 1
ATOM 692 C C . VAL A 1 87 ? -9.359 1.811 4.152 1.00 88.56 87 VAL A C 1
ATOM 694 O O . VAL A 1 87 ? -9.520 2.133 5.329 1.00 88.56 87 VAL A O 1
ATOM 697 N N . TYR A 1 88 ? -10.382 1.556 3.335 1.00 88.25 88 TYR A N 1
ATOM 698 C CA . TYR A 1 88 ? -11.772 1.660 3.763 1.00 88.25 88 TYR A CA 1
ATOM 699 C C . TYR A 1 88 ? -12.094 0.685 4.901 1.00 88.25 88 TYR A C 1
ATOM 701 O O . TYR A 1 88 ? -12.651 1.089 5.922 1.00 88.25 88 TYR A O 1
ATOM 709 N N . ASN A 1 89 ? -11.643 -0.564 4.785 1.00 90.00 89 ASN A N 1
ATOM 710 C CA . ASN A 1 89 ? -11.773 -1.577 5.831 1.00 90.00 89 ASN A CA 1
ATOM 711 C C . ASN A 1 89 ? -11.132 -1.112 7.157 1.00 90.00 89 ASN A C 1
ATOM 713 O O . ASN A 1 89 ? -11.715 -1.264 8.231 1.00 90.00 89 ASN A O 1
ATOM 717 N N . LEU A 1 90 ? -9.950 -0.489 7.102 1.00 87.12 90 LEU A N 1
ATOM 718 C CA . LEU A 1 90 ? -9.263 0.046 8.286 1.00 87.12 90 LEU A CA 1
ATOM 719 C C . LEU A 1 90 ? -9.988 1.260 8.901 1.00 87.12 90 LEU A C 1
ATOM 721 O O . LEU A 1 90 ? -9.992 1.419 10.126 1.00 87.12 90 LEU A O 1
ATOM 725 N N . ILE A 1 91 ? -10.632 2.092 8.077 1.00 86.25 91 ILE A N 1
ATOM 726 C CA . ILE A 1 91 ? -11.493 3.193 8.533 1.00 86.25 91 ILE A CA 1
ATOM 727 C C . ILE A 1 91 ? -12.744 2.644 9.234 1.00 86.25 91 ILE A C 1
ATOM 729 O O . ILE A 1 91 ? -13.109 3.124 10.308 1.00 86.25 91 ILE A O 1
ATOM 733 N N . GLU A 1 92 ? -13.389 1.615 8.678 1.00 85.25 92 GLU A N 1
ATOM 734 C CA . GLU A 1 92 ? -14.558 0.976 9.298 1.00 85.25 92 GLU A CA 1
ATOM 735 C C . GLU A 1 92 ? -14.232 0.315 10.643 1.00 85.25 92 GLU A C 1
ATOM 737 O O . GLU A 1 92 ? -15.062 0.309 11.555 1.00 85.25 92 GLU A O 1
ATOM 742 N N . ALA A 1 93 ? -13.012 -0.206 10.799 1.00 85.12 93 ALA A N 1
ATOM 743 C CA . ALA A 1 93 ? -12.520 -0.730 12.071 1.00 85.12 93 ALA A CA 1
ATOM 744 C C . ALA A 1 93 ? -12.196 0.361 13.110 1.00 85.12 93 ALA A C 1
ATOM 746 O O . ALA A 1 93 ? -11.914 0.033 14.263 1.00 85.12 93 ALA A O 1
ATOM 747 N N . GLY A 1 94 ? -12.237 1.644 12.732 1.00 82.38 94 GLY A N 1
ATOM 748 C CA . GLY A 1 94 ? -11.909 2.769 13.609 1.00 82.38 94 GLY A CA 1
ATOM 749 C C . GLY A 1 94 ? -10.413 2.915 13.896 1.00 82.38 94 GLY A C 1
ATOM 750 O O . GLY A 1 94 ? -10.050 3.587 14.860 1.00 82.38 94 GLY A O 1
ATOM 751 N N . ILE A 1 95 ? -9.556 2.281 13.086 1.00 81.69 95 ILE A N 1
ATOM 752 C CA . ILE A 1 95 ? -8.094 2.407 13.180 1.00 81.69 95 ILE A CA 1
ATOM 753 C C . ILE A 1 95 ? -7.652 3.739 12.567 1.00 81.69 95 ILE A C 1
ATOM 755 O O . ILE A 1 95 ? -6.814 4.433 13.138 1.00 81.69 95 ILE A O 1
ATOM 759 N N . PHE A 1 96 ? -8.247 4.108 11.428 1.00 78.88 96 PHE A N 1
ATOM 760 C CA . PHE A 1 96 ? -8.021 5.390 10.764 1.00 78.88 96 PHE A CA 1
ATOM 761 C C . PHE A 1 96 ? -9.267 6.277 10.814 1.00 78.88 96 PHE A C 1
ATOM 763 O O . PHE A 1 96 ? -10.404 5.803 10.799 1.00 78.88 96 PHE A O 1
ATOM 770 N N . GLY A 1 97 ? -9.050 7.591 10.877 1.00 74.69 97 GLY A N 1
ATOM 771 C CA . GLY A 1 97 ? -10.124 8.575 10.791 1.00 74.69 97 GLY A CA 1
ATOM 772 C C . GLY A 1 97 ? -10.630 8.703 9.356 1.00 74.69 97 GLY A C 1
ATOM 773 O O . GLY A 1 97 ? -9.840 8.908 8.442 1.00 74.69 97 GLY A O 1
ATOM 774 N N . ARG A 1 98 ? -11.949 8.617 9.159 1.00 72.69 98 ARG A N 1
ATOM 775 C CA . ARG A 1 98 ? -12.585 8.798 7.847 1.00 72.69 98 ARG A CA 1
ATOM 776 C C . ARG A 1 98 ? -12.420 10.231 7.345 1.00 72.69 98 ARG A C 1
ATOM 778 O O . ARG A 1 98 ? -12.755 11.164 8.080 1.00 72.69 98 ARG A O 1
ATOM 785 N N . GLN A 1 99 ? -12.048 10.412 6.079 1.00 66.12 99 GLN A N 1
ATOM 786 C CA . GLN A 1 99 ? -12.149 11.711 5.415 1.00 66.12 99 GLN A CA 1
ATOM 787 C C . GLN A 1 99 ? -13.302 11.753 4.408 1.00 66.12 99 GLN A C 1
ATOM 789 O O . GLN A 1 99 ? -13.743 10.742 3.867 1.00 66.12 99 GLN A O 1
ATOM 794 N N . ASN A 1 100 ? -13.816 12.959 4.154 1.00 57.28 100 ASN A N 1
ATOM 795 C CA . ASN A 1 100 ? -14.889 13.179 3.177 1.00 57.28 100 ASN A CA 1
ATOM 796 C C . ASN A 1 100 ? -14.401 13.080 1.721 1.00 57.28 100 ASN A C 1
ATOM 798 O O . ASN A 1 100 ? -15.225 12.951 0.816 1.00 57.28 100 ASN A O 1
ATOM 802 N N . SER A 1 101 ? -13.087 13.170 1.507 1.00 60.25 101 SER A N 1
ATOM 803 C CA . SER A 1 101 ? -12.419 12.978 0.218 1.00 60.25 101 SER A CA 1
ATOM 804 C C . SER A 1 101 ? -12.112 11.514 -0.087 1.00 60.25 101 SER A C 1
ATOM 806 O O . SER A 1 101 ? -11.846 11.207 -1.237 1.00 60.25 101 SER A O 1
ATOM 808 N N . ASP A 1 102 ? -12.179 10.608 0.895 1.00 66.38 102 ASP A N 1
ATOM 809 C CA . ASP A 1 102 ? -11.831 9.202 0.680 1.00 66.38 102 ASP A CA 1
ATOM 810 C C . ASP A 1 102 ? -12.946 8.506 -0.103 1.00 66.38 102 ASP A C 1
ATOM 812 O O . ASP A 1 102 ? -13.929 7.998 0.452 1.00 66.38 102 ASP A O 1
ATOM 816 N N . ARG A 1 103 ? -12.812 8.522 -1.427 1.00 72.06 103 ARG A N 1
ATOM 817 C CA . ARG A 1 103 ? -13.659 7.772 -2.349 1.00 72.06 103 ARG A CA 1
ATOM 818 C C . ARG A 1 103 ? -12.857 6.625 -2.929 1.00 72.06 103 ARG A C 1
ATOM 820 O O . ARG A 1 103 ? -11.826 6.835 -3.554 1.00 72.06 103 ARG A O 1
ATOM 827 N N . GLN A 1 104 ? -13.376 5.413 -2.770 1.00 76.19 104 GLN A N 1
ATOM 828 C CA . GLN A 1 104 ? -12.785 4.215 -3.363 1.00 76.19 104 GLN A CA 1
ATOM 829 C C . GLN A 1 104 ? -12.668 4.337 -4.894 1.00 76.19 104 GLN A C 1
ATOM 831 O O . GLN A 1 104 ? -11.683 3.887 -5.469 1.00 76.19 104 GLN A O 1
ATOM 836 N N . ASP A 1 105 ? -13.610 5.042 -5.528 1.00 82.31 105 ASP A N 1
ATOM 837 C CA . ASP A 1 105 ? -13.615 5.308 -6.971 1.00 82.31 105 ASP A CA 1
ATOM 838 C C . ASP A 1 105 ? -12.377 6.094 -7.447 1.00 82.31 105 ASP A C 1
ATOM 840 O O . ASP A 1 105 ? -11.946 5.937 -8.588 1.00 82.31 105 ASP A O 1
ATOM 844 N N . GLU A 1 106 ? -11.762 6.923 -6.589 1.00 82.00 106 GLU A N 1
ATOM 845 C CA . GLU A 1 106 ? -10.557 7.685 -6.959 1.00 82.00 106 GLU A CA 1
ATOM 846 C C . GLU A 1 106 ? -9.366 6.766 -7.242 1.00 82.00 106 GLU A C 1
ATOM 848 O O . GLU A 1 106 ? -8.504 7.109 -8.050 1.00 82.00 106 GLU A O 1
ATOM 853 N N . PHE A 1 107 ? -9.353 5.566 -6.655 1.00 82.25 107 PHE A N 1
ATOM 854 C CA . PHE A 1 107 ? -8.309 4.578 -6.896 1.00 82.25 107 PHE A CA 1
ATOM 855 C C . PHE A 1 107 ? -8.432 3.910 -8.269 1.00 82.25 107 PHE A C 1
ATOM 857 O O . PHE A 1 107 ? -7.422 3.496 -8.834 1.00 82.25 107 PHE A O 1
ATOM 864 N N . GLU A 1 108 ? -9.629 3.816 -8.851 1.00 82.94 108 GLU A N 1
ATOM 865 C CA . GLU A 1 108 ? -9.838 3.119 -10.131 1.00 82.94 108 GLU A CA 1
ATOM 866 C C . GLU A 1 108 ? -9.199 3.838 -11.323 1.00 82.94 108 GLU A C 1
ATOM 868 O O . GLU A 1 108 ? -8.906 3.222 -12.348 1.00 82.94 108 GLU A O 1
ATOM 873 N N . HIS A 1 109 ? -8.969 5.143 -11.191 1.00 84.81 109 HIS A N 1
ATOM 874 C CA . HIS A 1 109 ? -8.384 5.978 -12.236 1.00 84.81 109 HIS A CA 1
ATOM 875 C C . HIS A 1 109 ? -6.856 6.098 -12.146 1.00 84.81 109 HIS A C 1
ATOM 877 O O . HIS A 1 109 ? -6.253 6.787 -12.970 1.00 84.81 109 HIS A O 1
ATOM 883 N N . LEU A 1 110 ? -6.231 5.444 -11.164 1.00 87.88 110 LEU A N 1
ATOM 884 C CA . LEU A 1 110 ? -4.788 5.507 -10.947 1.00 87.88 110 LEU A CA 1
ATOM 885 C C . LEU A 1 110 ? -4.019 4.576 -11.890 1.00 87.88 110 LEU A C 1
ATOM 887 O O . LEU A 1 110 ? -4.551 3.619 -12.457 1.00 87.88 110 LEU A O 1
ATOM 891 N N . THR A 1 111 ? -2.730 4.871 -12.046 1.00 87.88 111 THR A N 1
ATOM 892 C CA . THR A 1 111 ? -1.805 4.081 -12.865 1.00 87.88 111 THR A CA 1
ATOM 893 C C . THR A 1 111 ? -1.765 2.619 -12.392 1.00 87.88 111 THR A C 1
ATOM 895 O O . THR A 1 111 ? -1.746 2.380 -11.184 1.00 87.88 111 THR A O 1
ATOM 898 N N . PRO A 1 112 ? -1.716 1.628 -13.302 1.00 89.62 112 PRO A N 1
ATOM 899 C CA . PRO A 1 112 ? -1.655 0.221 -12.925 1.00 89.62 112 PRO A CA 1
ATOM 900 C C . PRO A 1 112 ? -0.457 -0.116 -12.031 1.00 89.62 112 PRO A C 1
ATOM 902 O O . PRO A 1 112 ? 0.676 0.291 -12.293 1.00 89.62 112 PRO A O 1
ATOM 905 N N . LEU A 1 113 ? -0.699 -0.957 -11.022 1.00 90.38 113 LEU A N 1
ATOM 906 C CA . LEU A 1 113 ? 0.310 -1.372 -10.040 1.00 90.38 113 LEU A CA 1
ATOM 907 C C . LEU A 1 113 ? 1.546 -2.002 -10.687 1.00 90.38 113 LEU A C 1
ATOM 909 O O . LEU A 1 113 ? 2.669 -1.749 -10.261 1.00 90.38 113 LEU A O 1
ATOM 913 N N . CYS A 1 114 ? 1.348 -2.819 -11.724 1.00 88.31 114 CYS A N 1
ATOM 914 C CA . CYS A 1 114 ? 2.451 -3.449 -12.441 1.00 88.31 114 CYS A CA 1
ATOM 915 C C . CYS A 1 114 ? 3.411 -2.425 -13.043 1.00 88.31 114 CYS A C 1
ATOM 917 O O . CYS A 1 114 ? 4.621 -2.580 -12.907 1.00 88.31 114 CYS A O 1
ATOM 919 N N . ASP A 1 115 ? 2.873 -1.368 -13.646 1.00 89.62 115 ASP A N 1
ATOM 920 C CA . ASP A 1 115 ? 3.666 -0.381 -14.369 1.00 89.62 115 ASP A CA 1
ATOM 921 C C . ASP A 1 115 ? 4.542 0.412 -13.396 1.00 89.62 115 ASP A C 1
ATOM 923 O O . ASP A 1 115 ? 5.723 0.630 -13.662 1.00 89.62 115 ASP A O 1
ATOM 927 N N . ILE A 1 116 ? 3.999 0.778 -12.229 1.00 90.31 116 ILE A N 1
ATOM 928 C CA . ILE A 1 116 ? 4.742 1.507 -11.192 1.00 90.31 116 ILE A CA 1
ATOM 929 C C . ILE A 1 116 ? 5.875 0.647 -10.624 1.00 90.31 116 ILE A C 1
ATOM 931 O O . ILE A 1 116 ? 7.001 1.124 -10.488 1.00 90.31 116 ILE A O 1
ATOM 935 N N . LEU A 1 117 ? 5.589 -0.618 -10.302 1.00 89.25 117 LEU A N 1
ATOM 936 C CA . LEU A 1 117 ? 6.560 -1.493 -9.644 1.00 89.25 117 LEU A CA 1
ATOM 937 C C . LEU A 1 117 ? 7.662 -1.994 -10.592 1.00 89.25 117 LEU A C 1
ATOM 939 O O . LEU A 1 117 ? 8.765 -2.297 -10.143 1.00 89.25 117 LEU A O 1
ATOM 943 N N . GLU A 1 118 ? 7.390 -2.089 -11.895 1.00 87.12 118 GLU A N 1
ATOM 944 C CA . GLU A 1 118 ? 8.351 -2.597 -12.885 1.00 87.12 118 GLU A CA 1
ATOM 945 C C . GLU A 1 118 ? 9.156 -1.493 -13.577 1.00 87.12 118 GLU A C 1
ATOM 947 O O . GLU A 1 118 ? 10.303 -1.730 -13.963 1.00 87.12 118 GLU A O 1
ATOM 952 N N . SER A 1 119 ? 8.605 -0.278 -13.679 1.00 84.94 119 SER A N 1
ATOM 953 C CA . SER A 1 119 ? 9.276 0.896 -14.254 1.00 84.94 119 SER A CA 1
ATOM 954 C C . SER A 1 119 ? 10.728 1.100 -13.779 1.00 84.94 119 SER A C 1
ATOM 956 O O . SER A 1 119 ? 11.607 1.205 -14.642 1.00 84.94 119 SER A O 1
ATOM 958 N N . PRO A 1 120 ? 11.056 1.078 -12.465 1.00 81.50 120 PRO A N 1
ATOM 959 C CA . PRO A 1 120 ? 12.430 1.317 -12.008 1.00 81.50 120 PRO A CA 1
ATOM 960 C C . PRO A 1 120 ? 13.423 0.206 -12.391 1.00 81.50 120 PRO A C 1
ATOM 962 O O . PRO A 1 120 ? 14.632 0.438 -12.376 1.00 81.50 120 PRO A O 1
ATOM 965 N N . TYR A 1 121 ? 12.943 -0.987 -12.750 1.00 79.50 121 TYR A N 1
ATOM 966 C CA . TYR A 1 121 ? 13.779 -2.146 -13.086 1.00 79.50 121 TYR A CA 1
ATOM 967 C C . TYR A 1 121 ? 13.822 -2.454 -14.583 1.00 79.50 121 TYR A C 1
ATOM 969 O O . TYR A 1 121 ? 14.510 -3.389 -15.002 1.00 79.50 121 TYR A O 1
ATOM 977 N N . SER A 1 122 ? 13.119 -1.677 -15.407 1.00 75.19 122 SER A N 1
ATOM 978 C CA . SER A 1 122 ? 13.131 -1.859 -16.852 1.00 75.19 122 SER A CA 1
ATOM 979 C C . SER A 1 122 ? 14.468 -1.379 -17.427 1.00 75.19 122 SER A C 1
ATOM 981 O O . SER A 1 122 ? 14.674 -0.197 -17.699 1.00 75.19 122 SER A O 1
ATOM 983 N N . ILE A 1 123 ? 15.406 -2.311 -17.608 1.00 73.69 123 ILE A N 1
ATOM 984 C CA . ILE A 1 123 ? 16.701 -2.036 -18.236 1.00 73.69 123 ILE A CA 1
ATOM 985 C C . ILE A 1 123 ? 16.434 -1.558 -19.669 1.00 73.69 123 ILE A C 1
ATOM 987 O O . ILE A 1 123 ? 15.842 -2.284 -20.471 1.00 73.69 123 ILE A O 1
ATOM 991 N N . MET A 1 124 ? 16.866 -0.338 -20.006 1.00 69.31 124 MET A N 1
ATOM 992 C CA . MET A 1 124 ? 16.828 0.122 -21.394 1.00 69.31 124 MET A CA 1
ATOM 993 C C . MET A 1 124 ? 17.624 -0.850 -22.275 1.00 69.31 124 MET A C 1
ATOM 995 O O . MET A 1 124 ? 18.714 -1.273 -21.876 1.00 69.31 124 MET A O 1
ATOM 999 N N . PRO A 1 125 ? 17.120 -1.208 -23.470 1.00 71.81 125 PRO A N 1
ATOM 1000 C CA . PRO A 1 125 ? 17.861 -2.075 -24.368 1.00 71.81 125 PRO A CA 1
ATOM 1001 C C . PRO A 1 125 ? 19.220 -1.440 -24.662 1.00 71.81 125 PRO A C 1
ATOM 1003 O O . PRO A 1 125 ? 19.295 -0.299 -25.121 1.00 71.81 125 PRO A O 1
ATOM 1006 N N . ILE A 1 126 ? 20.296 -2.181 -24.374 1.00 71.62 126 ILE A N 1
ATOM 1007 C CA . ILE A 1 126 ? 21.648 -1.787 -24.771 1.00 71.62 126 ILE A CA 1
ATOM 1008 C C . ILE A 1 126 ? 21.596 -1.626 -26.295 1.00 71.62 126 ILE A C 1
ATOM 1010 O O . ILE A 1 126 ? 21.226 -2.591 -26.976 1.00 71.62 126 ILE A O 1
ATOM 1014 N N . PRO A 1 127 ? 21.903 -0.438 -26.848 1.00 68.69 127 PRO A N 1
ATOM 1015 C CA . PRO A 1 127 ? 21.953 -0.286 -28.291 1.00 68.69 127 PRO A CA 1
ATOM 1016 C C . PRO A 1 127 ? 22.942 -1.323 -28.835 1.00 68.69 127 PRO A C 1
ATOM 1018 O O . PRO A 1 127 ? 23.991 -1.528 -28.214 1.00 68.69 127 PRO A O 1
ATOM 1021 N N . PRO A 1 128 ? 22.621 -2.017 -29.942 1.00 70.94 128 PRO A N 1
ATOM 1022 C CA . PRO A 1 128 ? 23.539 -2.981 -30.523 1.00 70.94 128 PRO A CA 1
ATOM 1023 C C . PRO A 1 128 ? 24.873 -2.274 -30.760 1.00 70.94 128 PRO A C 1
ATOM 1025 O O . PRO A 1 128 ? 24.940 -1.315 -31.527 1.00 70.94 128 PRO A O 1
ATOM 1028 N N . GLN A 1 129 ? 25.912 -2.716 -30.052 1.00 59.41 129 GLN A N 1
ATOM 1029 C CA . GLN A 1 129 ? 27.270 -2.247 -30.275 1.00 59.41 129 GLN A CA 1
ATOM 1030 C C . GLN A 1 129 ? 27.628 -2.705 -31.689 1.00 59.41 129 GLN A C 1
ATOM 1032 O O . GLN A 1 129 ? 27.860 -3.893 -31.919 1.00 59.41 129 GLN A O 1
ATOM 1037 N N . THR A 1 130 ? 27.579 -1.799 -32.665 1.00 55.12 130 THR A N 1
ATOM 1038 C CA . THR A 1 130 ? 28.205 -2.048 -33.964 1.00 55.12 130 THR A CA 1
ATOM 1039 C C . THR A 1 130 ? 29.659 -2.402 -33.676 1.00 55.12 130 THR A C 1
ATOM 1041 O O . THR A 1 130 ? 30.314 -1.605 -33.007 1.00 55.12 130 THR A O 1
ATOM 1044 N N . PRO A 1 131 ? 30.170 -3.569 -34.109 1.00 62.88 131 PRO A N 1
ATOM 1045 C CA . PRO A 1 131 ? 31.584 -3.865 -33.963 1.00 62.88 131 PRO A CA 1
ATOM 1046 C C . PRO A 1 131 ? 32.367 -2.748 -34.652 1.00 62.88 131 PRO A C 1
ATOM 1048 O O . PRO A 1 131 ? 32.268 -2.539 -35.857 1.00 62.88 131 PRO A O 1
ATOM 1051 N N . GLU A 1 132 ? 33.105 -1.995 -33.851 1.00 57.97 132 GLU A N 1
ATOM 1052 C CA . GLU A 1 132 ? 33.844 -0.784 -34.220 1.00 57.97 132 GLU A CA 1
ATOM 1053 C C . GLU A 1 132 ? 35.131 -1.111 -35.010 1.00 57.97 132 GLU A C 1
ATOM 1055 O O . GLU A 1 132 ? 36.004 -0.263 -35.177 1.00 57.97 132 GLU A O 1
ATOM 1060 N N . ASP A 1 133 ? 35.261 -2.353 -35.491 1.00 57.12 133 ASP A N 1
ATOM 1061 C CA . ASP A 1 133 ? 36.497 -2.964 -35.999 1.00 57.12 133 ASP A CA 1
ATOM 1062 C C . ASP A 1 133 ? 36.571 -3.026 -37.538 1.00 57.12 133 ASP A C 1
ATOM 1064 O O . ASP A 1 133 ? 37.290 -3.832 -38.118 1.00 57.12 133 ASP A O 1
ATOM 1068 N N . GLU A 1 134 ? 35.836 -2.151 -38.227 1.00 52.25 134 GLU A N 1
ATOM 1069 C CA . GLU A 1 134 ? 36.034 -1.871 -39.660 1.00 52.25 134 GLU A CA 1
ATOM 1070 C C . GLU A 1 134 ? 36.217 -0.364 -39.907 1.00 52.25 134 GLU A C 1
ATOM 1072 O O . GLU A 1 134 ? 35.714 0.216 -40.870 1.00 52.25 134 GLU A O 1
ATOM 1077 N N . ALA A 1 135 ? 36.975 0.302 -39.031 1.00 53.31 135 ALA A N 1
ATOM 1078 C CA . ALA A 1 135 ? 37.567 1.594 -39.356 1.00 53.31 135 ALA A CA 1
ATOM 1079 C C . ALA A 1 135 ? 38.691 1.392 -40.390 1.00 53.31 135 ALA A C 1
ATOM 1081 O O . ALA A 1 135 ? 39.864 1.224 -40.055 1.00 53.31 135 ALA A O 1
ATOM 1082 N N . GLU A 1 136 ? 38.316 1.411 -41.669 1.00 55.47 136 GLU A N 1
ATOM 1083 C CA . GLU A 1 136 ? 39.231 1.598 -42.795 1.00 55.47 136 GLU A CA 1
ATOM 1084 C C . GLU A 1 136 ? 40.159 2.801 -42.500 1.00 55.47 136 GLU A C 1
ATOM 1086 O O . GLU A 1 136 ? 39.670 3.902 -42.214 1.00 55.47 136 GLU A O 1
ATOM 1091 N N . PRO A 1 137 ? 41.497 2.639 -42.496 1.00 56.03 137 PRO A N 1
ATOM 1092 C CA . PRO A 1 137 ? 42.391 3.711 -42.083 1.00 56.03 137 PRO A CA 1
ATOM 1093 C C . PRO A 1 137 ? 42.342 4.860 -43.096 1.00 56.03 137 PRO A C 1
ATOM 1095 O O . PRO A 1 137 ? 42.789 4.733 -44.237 1.00 56.03 137 PRO A O 1
ATOM 1098 N N . ALA A 1 138 ? 41.828 6.009 -42.651 1.00 61.09 138 ALA A N 1
ATOM 1099 C CA . ALA A 1 138 ? 41.820 7.249 -43.417 1.00 61.09 138 ALA A CA 1
ATOM 1100 C C . ALA A 1 138 ? 43.239 7.607 -43.924 1.00 61.09 138 ALA A C 1
ATOM 1102 O O . ALA A 1 138 ? 44.215 7.496 -43.171 1.00 61.09 138 ALA A O 1
ATOM 1103 N N . PRO A 1 139 ? 43.394 8.069 -45.182 1.00 64.12 139 PRO A N 1
ATOM 1104 C CA . PRO A 1 139 ? 44.704 8.368 -45.753 1.00 64.12 139 PRO A CA 1
ATOM 1105 C C . PRO A 1 139 ? 45.390 9.547 -45.030 1.00 64.12 139 PRO A C 1
ATOM 1107 O O . PRO A 1 139 ? 44.726 10.515 -44.646 1.00 64.12 139 PRO A O 1
ATOM 1110 N N . PRO A 1 140 ? 46.728 9.522 -44.859 1.00 55.41 140 PRO A N 1
ATOM 1111 C CA . PRO A 1 140 ? 47.437 10.533 -44.083 1.00 55.41 140 PRO A CA 1
ATOM 1112 C C . PRO A 1 140 ? 47.441 11.901 -44.784 1.00 55.41 140 PRO A C 1
ATOM 1114 O O . PRO A 1 140 ? 47.906 12.049 -45.916 1.00 55.41 140 PRO A O 1
ATOM 1117 N N . ALA A 1 141 ? 46.970 12.926 -44.070 1.00 57.91 141 ALA A N 1
ATOM 1118 C CA . ALA A 1 141 ? 46.976 14.318 -44.515 1.00 57.91 141 ALA A CA 1
ATOM 1119 C C . ALA A 1 141 ? 48.410 14.870 -44.743 1.00 57.91 141 ALA A C 1
ATOM 1121 O O . ALA A 1 141 ? 49.340 14.531 -44.000 1.00 57.91 141 ALA A O 1
ATOM 1122 N N . PRO A 1 142 ? 48.626 15.766 -45.730 1.00 47.56 142 PRO A N 1
ATOM 1123 C CA . PRO A 1 142 ? 49.958 16.256 -46.082 1.00 47.56 142 PRO A CA 1
ATOM 1124 C C . PRO A 1 142 ? 50.512 17.263 -45.056 1.00 47.56 142 PRO A C 1
ATOM 1126 O O . PRO A 1 142 ? 49.926 18.313 -44.784 1.00 47.56 142 PRO A O 1
ATOM 1129 N N . ARG A 1 143 ? 51.706 16.970 -44.519 1.00 52.22 143 ARG A N 1
ATOM 1130 C CA . ARG A 1 143 ? 52.459 17.844 -43.597 1.00 52.22 143 ARG A CA 1
ATOM 1131 C C . ARG A 1 143 ? 52.938 19.116 -44.315 1.00 52.22 143 ARG A C 1
ATOM 1133 O O . ARG A 1 143 ? 53.757 19.044 -45.232 1.00 52.22 143 ARG A O 1
ATOM 1140 N N . LYS A 1 144 ? 52.507 20.295 -43.851 1.00 52.38 144 LYS A N 1
ATOM 1141 C CA . LYS A 1 144 ? 53.081 21.594 -44.256 1.00 52.38 144 LYS A CA 1
ATOM 1142 C C . LYS A 1 144 ? 54.485 21.754 -43.653 1.00 52.38 144 LYS A C 1
ATOM 1144 O O . LYS A 1 144 ? 54.668 21.603 -42.447 1.00 52.38 144 LYS A O 1
ATOM 1149 N N . LYS A 1 145 ? 55.484 22.039 -44.496 1.00 39.03 145 LYS A N 1
ATOM 1150 C CA . LYS A 1 145 ? 56.884 22.256 -44.091 1.00 39.03 145 LYS A CA 1
ATOM 1151 C C . LYS A 1 145 ? 57.058 23.624 -43.420 1.00 39.03 145 LYS A C 1
ATOM 1153 O O . LYS A 1 145 ? 56.582 24.633 -43.928 1.00 39.03 145 LYS A O 1
ATOM 1158 N N . ALA A 1 146 ? 57.788 23.634 -42.308 1.00 42.06 146 ALA A N 1
ATOM 1159 C CA . ALA A 1 146 ? 58.246 24.830 -41.613 1.00 42.06 146 ALA A CA 1
ATOM 1160 C C . ALA A 1 146 ? 59.335 25.570 -42.413 1.00 42.06 146 ALA A C 1
ATOM 1162 O O . ALA A 1 146 ? 60.257 24.940 -42.934 1.00 42.06 146 ALA A O 1
ATOM 1163 N N . ALA A 1 147 ? 59.275 26.903 -42.433 1.00 40.69 147 ALA A N 1
ATOM 1164 C CA . ALA A 1 147 ? 60.383 27.776 -42.816 1.00 40.69 147 ALA A CA 1
ATOM 1165 C C . ALA A 1 147 ? 60.582 28.853 -41.735 1.00 40.69 147 ALA A C 1
ATOM 1167 O O . ALA A 1 147 ? 59.642 29.290 -41.079 1.00 40.69 147 ALA A O 1
ATOM 1168 N N . LYS A 1 148 ? 61.847 29.197 -41.509 1.00 44.25 148 LYS A N 1
ATOM 1169 C CA . LYS A 1 148 ? 62.449 29.673 -40.259 1.00 44.25 148 LYS A CA 1
ATOM 1170 C C . LYS A 1 148 ? 63.201 30.969 -40.538 1.00 44.25 148 LYS A C 1
ATOM 1172 O O . LYS A 1 148 ? 64.111 30.904 -41.355 1.00 44.25 148 LYS A O 1
ATOM 1177 N N . THR A 1 149 ? 62.963 32.064 -39.803 1.00 36.00 149 THR A N 1
ATOM 1178 C CA . THR A 1 149 ? 63.966 33.150 -39.714 1.00 36.00 149 THR A CA 1
ATOM 1179 C C . THR A 1 149 ? 63.817 34.039 -38.471 1.00 36.00 149 THR A C 1
ATOM 1181 O O . THR A 1 149 ? 62.760 34.595 -38.200 1.00 36.00 149 THR A O 1
ATOM 1184 N N . ARG A 1 150 ? 64.923 34.155 -37.718 1.00 41.47 150 ARG A N 1
ATOM 1185 C CA . ARG A 1 150 ? 65.185 35.053 -36.569 1.00 41.47 150 ARG A CA 1
ATOM 1186 C C . ARG A 1 150 ? 65.247 36.524 -37.013 1.00 41.47 150 ARG A C 1
ATOM 1188 O O . ARG A 1 150 ? 65.701 36.761 -38.129 1.00 41.47 150 ARG A O 1
ATOM 1195 N N . THR A 1 151 ? 65.027 37.483 -36.095 1.00 40.03 151 THR A N 1
ATOM 1196 C CA . THR A 1 151 ? 66.054 38.462 -35.616 1.00 40.03 151 THR A CA 1
ATOM 1197 C C . THR A 1 151 ? 65.459 39.594 -34.741 1.00 40.03 151 THR A C 1
ATOM 1199 O O . THR A 1 151 ? 64.669 40.384 -35.229 1.00 40.03 151 THR A O 1
ATOM 1202 N N . ARG A 1 152 ? 65.885 39.633 -33.454 1.00 42.62 152 ARG A N 1
ATOM 1203 C CA . ARG A 1 152 ? 66.331 40.757 -32.561 1.00 42.62 152 ARG A CA 1
ATOM 1204 C C . ARG A 1 152 ? 65.671 42.162 -32.723 1.00 42.62 152 ARG A C 1
ATOM 1206 O O . ARG A 1 152 ? 65.615 42.654 -33.832 1.00 42.62 152 ARG A O 1
ATOM 1213 N N . ARG A 1 153 ? 65.341 42.976 -31.695 1.00 40.75 153 ARG A N 1
ATOM 1214 C CA . ARG A 1 153 ? 66.069 43.346 -30.447 1.00 40.75 153 ARG A CA 1
ATOM 1215 C C . ARG A 1 153 ? 65.265 44.393 -29.607 1.00 40.75 153 ARG A C 1
ATOM 1217 O O . ARG A 1 153 ? 64.876 45.382 -30.204 1.00 40.75 153 ARG A O 1
ATOM 1224 N N . ARG A 1 154 ? 65.219 44.220 -28.261 1.00 39.72 154 ARG A N 1
ATOM 1225 C CA . ARG A 1 154 ? 65.063 45.174 -27.096 1.00 39.72 154 ARG A CA 1
ATOM 1226 C C . ARG A 1 154 ? 63.900 46.213 -27.102 1.00 39.72 154 ARG A C 1
ATOM 1228 O O . ARG A 1 154 ? 63.589 46.746 -28.146 1.00 39.72 154 ARG A O 1
ATOM 1235 N N . GLN A 1 155 ? 63.265 46.624 -25.991 1.00 37.75 155 GLN A N 1
ATOM 1236 C CA . GLN A 1 155 ? 63.746 47.110 -24.672 1.00 37.75 155 GLN A CA 1
ATOM 1237 C C . GLN A 1 155 ? 62.640 46.968 -23.577 1.00 37.75 155 GLN A C 1
ATOM 1239 O O . GLN A 1 155 ? 61.478 46.783 -23.916 1.00 37.75 155 GLN A O 1
ATOM 1244 N N . THR A 1 156 ? 63.005 47.069 -22.291 1.00 45.69 156 THR A N 1
ATOM 1245 C CA . THR A 1 156 ? 62.150 47.162 -21.070 1.00 45.69 156 THR A CA 1
ATOM 1246 C C . THR A 1 156 ? 62.254 48.582 -20.448 1.00 45.69 156 THR A C 1
ATOM 1248 O O . THR A 1 156 ? 63.118 49.328 -20.912 1.00 45.69 156 THR A O 1
ATOM 1251 N N . PRO A 1 157 ? 61.632 48.905 -19.283 1.00 62.28 157 PRO A N 1
ATOM 1252 C CA . PRO A 1 157 ? 60.209 49.099 -18.907 1.00 62.28 157 PRO A CA 1
ATOM 1253 C C . PRO A 1 157 ? 59.975 50.566 -18.375 1.00 62.28 157 PRO A C 1
ATOM 1255 O O . PRO A 1 157 ? 60.867 51.385 -18.608 1.00 62.28 157 PRO A O 1
ATOM 1258 N N . PRO A 1 158 ? 58.851 50.972 -17.713 1.00 49.34 158 PRO A N 1
ATOM 1259 C CA . PRO A 1 158 ? 58.633 50.715 -16.270 1.00 49.34 158 PRO A CA 1
ATOM 1260 C C . PRO A 1 158 ? 57.142 50.605 -15.810 1.00 49.34 158 PRO A C 1
ATOM 1262 O O . PRO A 1 158 ? 56.233 50.462 -16.619 1.00 49.34 158 PRO A O 1
ATOM 1265 N N . SER A 1 159 ? 56.991 50.605 -14.481 1.00 40.00 159 SER A N 1
ATOM 1266 C CA . SER A 1 159 ? 55.900 50.345 -13.521 1.00 40.00 159 SER A CA 1
ATOM 1267 C C . SER A 1 159 ? 54.542 51.048 -13.687 1.00 40.00 159 SER A C 1
ATOM 1269 O O . SER A 1 159 ? 54.465 52.146 -14.223 1.00 40.00 159 SER A O 1
ATOM 1271 N N . ASP A 1 160 ? 53.470 50.423 -13.171 1.00 34.97 160 ASP A N 1
ATOM 1272 C CA . ASP A 1 160 ? 52.751 50.782 -11.921 1.00 34.97 160 ASP A CA 1
ATOM 1273 C C . ASP A 1 160 ? 51.346 50.144 -11.884 1.00 34.97 160 ASP A C 1
ATOM 1275 O O . ASP A 1 160 ? 50.696 50.015 -12.919 1.00 34.97 160 ASP A O 1
ATOM 1279 N N . GLY A 1 161 ? 50.867 49.756 -10.693 1.00 44.12 161 GLY A N 1
ATOM 1280 C CA . GLY A 1 161 ? 49.453 49.391 -10.493 1.00 44.12 161 GLY A CA 1
ATOM 1281 C C . GLY A 1 161 ? 49.152 48.243 -9.523 1.00 44.12 161 GLY A C 1
ATOM 1282 O O . GLY A 1 161 ? 48.634 47.213 -9.933 1.00 44.12 161 GLY A O 1
ATOM 1283 N N . THR A 1 162 ? 49.486 48.454 -8.247 1.00 49.00 162 THR A N 1
ATOM 1284 C CA . THR A 1 162 ? 48.678 48.155 -7.039 1.00 49.00 162 THR A CA 1
ATOM 1285 C C . THR A 1 162 ? 47.998 46.783 -6.879 1.00 49.00 162 THR A C 1
ATOM 1287 O O . THR A 1 162 ? 46.943 46.509 -7.447 1.00 49.00 162 THR A O 1
ATOM 1290 N N . ALA A 1 163 ? 48.552 45.994 -5.953 1.00 44.97 163 ALA A N 1
ATOM 1291 C CA . ALA A 1 163 ? 47.863 44.930 -5.230 1.00 44.97 163 ALA A CA 1
ATOM 1292 C C . ALA A 1 163 ? 46.930 45.523 -4.153 1.00 44.97 163 ALA A C 1
ATOM 1294 O O . ALA A 1 163 ? 47.336 46.421 -3.415 1.00 44.97 163 ALA A O 1
ATOM 1295 N N . SER A 1 164 ? 45.710 44.995 -4.048 1.00 45.19 164 SER A N 1
ATOM 1296 C CA . SER A 1 164 ? 44.811 45.171 -2.898 1.00 45.19 164 SER A CA 1
ATOM 1297 C C . SER A 1 164 ? 44.811 43.868 -2.091 1.00 45.19 164 SER A C 1
ATOM 1299 O O . SER A 1 164 ? 44.584 42.806 -2.665 1.00 45.19 164 SER A O 1
ATOM 1301 N N . ALA A 1 165 ? 45.311 43.939 -0.852 1.00 50.41 165 ALA A N 1
ATOM 1302 C CA . ALA A 1 165 ? 44.554 43.845 0.410 1.00 50.41 165 ALA A CA 1
ATOM 1303 C C . ALA A 1 165 ? 44.100 42.399 0.703 1.00 50.41 165 ALA A C 1
ATOM 1305 O O . ALA A 1 165 ? 43.196 41.891 0.052 1.00 50.41 165 ALA A O 1
ATOM 1306 N N . ASP A 1 166 ? 44.790 41.622 1.545 1.00 39.41 166 ASP A N 1
ATOM 1307 C CA . ASP A 1 166 ? 44.898 41.757 3.011 1.00 39.41 166 ASP A CA 1
ATOM 1308 C C . ASP A 1 166 ? 43.585 42.194 3.669 1.00 39.41 166 ASP A C 1
ATOM 1310 O O . ASP A 1 166 ? 43.255 43.377 3.689 1.00 39.41 166 ASP A O 1
ATOM 1314 N N . ASN A 1 167 ? 42.877 41.234 4.271 1.00 51.28 167 ASN A N 1
ATOM 1315 C CA . ASN A 1 167 ? 42.305 41.474 5.590 1.00 51.28 167 ASN A CA 1
ATOM 1316 C C . ASN A 1 167 ? 42.263 40.181 6.415 1.00 51.28 167 ASN A C 1
ATOM 1318 O O . ASN A 1 167 ? 41.366 39.350 6.288 1.00 51.28 167 ASN A O 1
ATOM 1322 N N . SER A 1 168 ? 43.272 40.044 7.265 1.00 49.72 168 SER A N 1
ATOM 1323 C CA . SER A 1 168 ? 43.228 39.308 8.522 1.00 49.72 168 SER A CA 1
ATOM 1324 C C . SER A 1 168 ? 42.655 40.215 9.617 1.00 49.72 168 SER A C 1
ATOM 1326 O O . SER A 1 168 ? 43.175 41.313 9.821 1.00 49.72 168 SER A O 1
ATOM 1328 N N . SER A 1 169 ? 41.628 39.767 10.333 1.00 51.19 169 SER A N 1
ATOM 1329 C CA . SER A 1 169 ? 41.264 40.172 11.710 1.00 51.19 169 SER A CA 1
ATOM 1330 C C . SER A 1 169 ? 40.172 39.178 12.144 1.00 51.19 169 SER A C 1
ATOM 1332 O O . SER A 1 169 ? 39.175 39.057 11.440 1.00 51.19 169 SER A O 1
ATOM 1334 N N . ASP A 1 170 ? 40.356 38.259 13.093 1.00 43.56 170 ASP A N 1
ATOM 1335 C CA . ASP A 1 170 ? 40.773 38.437 14.494 1.00 43.56 170 ASP A CA 1
ATOM 1336 C C . ASP A 1 170 ? 39.766 39.315 15.251 1.00 43.56 170 ASP A C 1
ATOM 1338 O O . ASP A 1 170 ? 39.762 40.525 15.045 1.00 43.56 170 ASP A O 1
ATOM 1342 N N . ASP A 1 171 ? 38.875 38.679 16.024 1.00 45.84 171 ASP A N 1
ATOM 1343 C CA . ASP A 1 171 ? 38.402 39.147 17.341 1.00 45.84 171 ASP A CA 1
ATOM 1344 C C . ASP A 1 171 ? 37.568 38.012 17.990 1.00 45.84 171 ASP A C 1
ATOM 1346 O O . ASP A 1 171 ? 36.590 37.540 17.410 1.00 45.84 171 ASP A O 1
ATOM 1350 N N . SER A 1 172 ? 38.097 37.337 19.016 1.00 50.00 172 SER A N 1
ATOM 1351 C CA . SER A 1 172 ? 37.797 37.584 20.444 1.00 50.00 172 SER A CA 1
ATOM 1352 C C . SER A 1 172 ? 36.353 37.186 20.799 1.00 50.00 172 SER A C 1
ATOM 1354 O O . SER A 1 172 ? 35.395 37.812 20.374 1.00 50.00 172 SER A O 1
ATOM 1356 N N . SER A 1 173 ? 36.135 35.992 21.358 1.00 46.88 173 SER A N 1
ATOM 1357 C CA . SER A 1 173 ? 36.188 35.661 22.795 1.00 46.88 173 SER A CA 1
ATOM 1358 C C . SER A 1 173 ? 34.981 36.146 23.597 1.00 46.88 173 SER A C 1
ATOM 1360 O O . SER A 1 173 ? 34.620 37.312 23.520 1.00 46.88 173 SER A O 1
ATOM 1362 N N . ASP A 1 174 ? 34.519 35.240 24.464 1.00 44.41 174 ASP A N 1
ATOM 1363 C CA . ASP A 1 174 ? 33.758 35.497 25.690 1.00 44.41 174 ASP A CA 1
ATOM 1364 C C . ASP A 1 174 ? 32.309 35.987 25.528 1.00 44.41 174 ASP A C 1
ATOM 1366 O O . ASP A 1 174 ? 32.042 37.082 25.054 1.00 44.41 174 ASP A O 1
ATOM 1370 N N . ASP A 1 175 ? 31.346 35.209 26.018 1.00 51.22 175 ASP A N 1
ATOM 1371 C CA . ASP A 1 175 ? 30.883 35.463 27.384 1.00 51.22 175 ASP A CA 1
ATOM 1372 C C . ASP A 1 175 ? 29.972 34.331 27.867 1.00 51.22 175 ASP A C 1
ATOM 1374 O O . ASP A 1 175 ? 29.159 33.751 27.143 1.00 51.22 175 ASP A O 1
ATOM 1378 N N . SER A 1 176 ? 30.184 34.003 29.129 1.00 47.38 176 SER A N 1
ATOM 1379 C CA . SER A 1 176 ? 29.442 33.035 29.908 1.00 47.38 176 SER A CA 1
ATOM 1380 C C . SER A 1 176 ? 28.101 33.626 30.332 1.00 47.38 176 SER A C 1
ATOM 1382 O O . SER A 1 176 ? 28.064 34.747 30.823 1.00 47.38 176 SER A O 1
ATOM 1384 N N . SER A 1 177 ? 27.036 32.823 30.335 1.00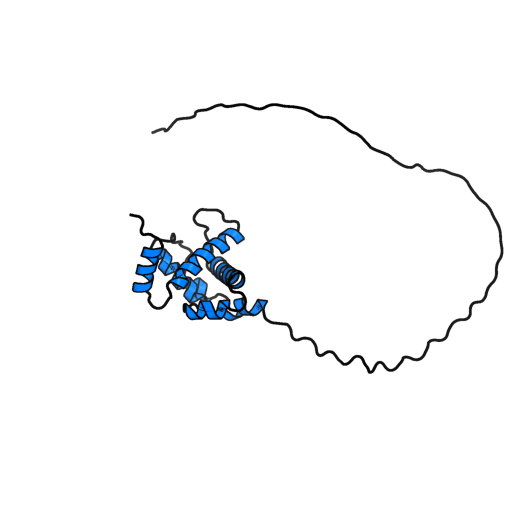 59.50 177 SER A N 1
ATOM 1385 C CA . SER A 1 177 ? 26.296 32.456 31.564 1.00 59.50 177 SER A CA 1
ATOM 1386 C C . SER A 1 177 ? 24.814 32.131 31.321 1.00 59.50 177 SER A C 1
ATOM 1388 O O . SER A 1 177 ? 24.247 32.529 30.304 1.00 59.50 177 SER A O 1
ATOM 1390 N N . PRO A 1 178 ? 24.196 31.376 32.253 1.00 62.31 178 PRO A N 1
ATOM 1391 C CA . PRO A 1 178 ? 22.879 30.773 32.121 1.00 62.31 178 PRO A CA 1
ATOM 1392 C C . PRO A 1 178 ? 21.785 31.551 32.878 1.00 62.31 178 PRO A C 1
ATOM 1394 O O . PRO A 1 178 ? 22.030 32.599 33.470 1.00 62.31 178 PRO A O 1
ATOM 1397 N N . ASP A 1 179 ? 20.594 30.949 32.875 1.00 47.28 179 ASP A N 1
ATOM 1398 C CA . ASP A 1 179 ? 19.452 31.185 3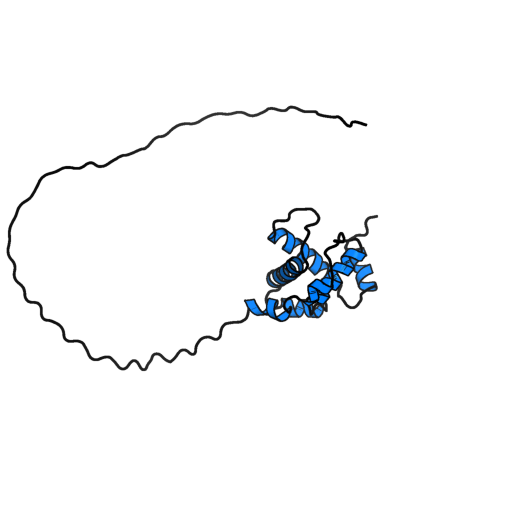3.763 1.00 47.28 179 ASP A CA 1
ATOM 1399 C C . ASP A 1 179 ? 18.591 32.428 33.510 1.00 47.28 179 ASP A C 1
ATOM 1401 O O . ASP A 1 179 ? 18.921 33.558 33.848 1.00 47.28 179 ASP A O 1
ATOM 1405 N N . THR A 1 180 ? 17.368 32.175 33.042 1.00 56.44 180 THR A N 1
ATOM 1406 C CA . THR A 1 180 ? 16.178 32.819 33.615 1.00 56.44 180 THR A CA 1
ATOM 1407 C C . THR A 1 180 ? 15.012 31.839 33.579 1.00 56.44 180 THR A C 1
ATOM 1409 O O . THR A 1 180 ? 14.286 31.686 32.601 1.00 56.44 180 THR A O 1
ATOM 1412 N N . GLU A 1 181 ? 14.870 31.153 34.703 1.00 49.59 181 GLU A N 1
ATOM 1413 C CA . GLU A 1 181 ? 13.628 30.591 35.204 1.00 49.59 181 GLU A CA 1
ATOM 1414 C C . GLU A 1 181 ? 12.571 31.705 35.329 1.00 49.59 181 GLU A C 1
ATOM 1416 O O . GLU A 1 181 ? 12.839 32.771 35.889 1.00 49.59 181 GLU A O 1
ATOM 1421 N N . SER A 1 182 ? 11.354 31.474 34.836 1.00 58.12 182 SER A N 1
ATOM 1422 C CA . SER A 1 182 ? 10.147 32.045 35.445 1.00 58.12 182 SER A CA 1
ATOM 1423 C C . SER A 1 182 ? 8.912 31.194 35.118 1.00 58.12 182 SER A C 1
ATOM 1425 O O . SER A 1 182 ? 8.716 30.831 33.956 1.00 58.12 182 SER A O 1
ATOM 1427 N N . PRO A 1 183 ? 8.096 30.858 36.135 1.00 61.94 183 PRO A N 1
ATOM 1428 C CA . PRO A 1 183 ? 6.957 29.956 36.030 1.00 61.94 183 PRO A CA 1
ATOM 1429 C C . PRO A 1 183 ? 5.616 30.696 35.858 1.00 61.94 183 PRO A C 1
ATOM 1431 O O . PRO A 1 183 ? 5.529 31.914 35.973 1.00 61.94 183 PRO A O 1
ATOM 1434 N N . ASP A 1 184 ? 4.571 29.880 35.715 1.00 49.81 184 ASP A N 1
ATOM 1435 C CA . ASP A 1 184 ? 3.175 30.153 36.078 1.00 49.81 184 ASP A CA 1
ATOM 1436 C C . ASP A 1 184 ? 2.348 31.056 35.148 1.00 49.81 184 ASP A C 1
ATOM 1438 O O . ASP A 1 184 ? 2.385 32.284 35.198 1.00 49.81 184 ASP A O 1
ATOM 1442 N N . ASN A 1 185 ? 1.462 30.422 34.374 1.00 56.66 185 ASN A N 1
ATOM 1443 C CA . ASN A 1 185 ? 0.129 30.986 34.214 1.00 56.66 185 ASN A CA 1
ATOM 1444 C C . ASN A 1 185 ? -0.926 29.878 34.201 1.00 56.66 185 ASN A C 1
ATOM 1446 O O . ASN A 1 185 ? -1.290 29.316 33.167 1.00 56.66 185 ASN A O 1
ATOM 1450 N N . THR A 1 186 ? -1.413 29.583 35.399 1.00 53.00 186 THR A N 1
ATOM 1451 C CA . THR A 1 186 ? -2.718 28.973 35.628 1.00 53.00 186 THR A CA 1
ATOM 1452 C C . THR A 1 186 ? -3.816 30.006 35.359 1.00 53.00 186 THR A C 1
ATOM 1454 O O . THR A 1 186 ? -3.970 30.950 36.130 1.00 53.00 186 THR A O 1
ATOM 1457 N N . SER A 1 187 ? -4.663 29.797 34.345 1.00 60.59 187 SER A N 1
ATOM 1458 C CA . SER A 1 187 ? -6.051 30.279 34.414 1.00 60.59 187 SER A CA 1
ATOM 1459 C C . SER A 1 187 ? -6.984 29.581 33.415 1.00 60.59 187 SER A C 1
ATOM 1461 O O . SER A 1 187 ? -6.831 29.758 32.206 1.00 60.59 187 SER A O 1
ATOM 1463 N N . PRO A 1 188 ? -7.982 28.820 33.896 1.00 62.72 188 PRO A N 1
ATOM 1464 C CA . PRO A 1 188 ? -9.177 28.476 33.141 1.00 62.72 188 PRO A CA 1
ATOM 1465 C C . PRO A 1 188 ? -10.286 29.501 33.436 1.00 62.72 188 PRO A C 1
ATOM 1467 O O . PRO A 1 188 ? -10.566 29.806 34.596 1.00 62.72 188 PRO A O 1
ATOM 1470 N N . ALA A 1 189 ? -10.949 30.014 32.400 1.00 59.03 189 ALA A N 1
ATOM 1471 C CA . ALA A 1 189 ? -12.117 30.879 32.541 1.00 59.03 189 ALA A CA 1
ATOM 1472 C C . ALA A 1 189 ? -13.346 30.218 31.898 1.00 59.03 189 ALA A C 1
ATOM 1474 O O . ALA A 1 189 ? -13.358 30.002 30.691 1.00 59.03 189 ALA A O 1
ATOM 1475 N N . ALA A 1 190 ? -14.289 29.888 32.789 1.00 55.91 190 ALA A N 1
ATOM 1476 C CA . ALA A 1 190 ? -15.757 29.879 32.694 1.00 55.91 190 ALA A CA 1
ATOM 1477 C C . ALA A 1 190 ? -16.448 29.493 31.374 1.00 55.91 190 ALA A C 1
ATOM 1479 O O . ALA A 1 190 ? -16.348 30.256 30.390 1.00 55.91 190 ALA A O 1
#

Secondary structure (DSSP, 8-state):
-PPPHHHHHHHHHHH-TTS-HHHHHHHHHHHHHHHHHTT--SSS----HHHHHHHHHHHHHHHHGGGHHHHHHHTT--SHHHHHHHHHHHHHTTSS---TT--THHHHTSPPHHHHHHGGG-PPPPP----------PPPPPPPPP--------------------------------------------

Sequence (190 aa):
MQASFEEAINQLVERHPEYAAEAYYFMRNAIDYAAEQLNKSDQSPHLSAEELYLGACAYALDEYGPLARHLLASWNLRSSHDFGCIVYNLIEAGIFGRQNSDRQDEFEHLTPLCDILESPYSIMPIPPQTPEDEAEPAPPAPRKKAAKTRTRRRQTPPSDGTASADNSSDDSSDDSSPDTESPDNTSPAA